Protein AF-A0A3S1QZQ2-F1 (afdb_monomer_lite)

Structure (mmCIF, N/CA/C/O backbone):
data_AF-A0A3S1QZQ2-F1
#
_entry.id   AF-A0A3S1QZQ2-F1
#
loop_
_atom_site.group_PDB
_atom_site.id
_atom_site.type_symbol
_atom_site.label_atom_id
_atom_site.label_alt_id
_atom_site.label_comp_id
_atom_site.label_asym_id
_atom_site.label_entity_id
_atom_site.label_seq_id
_atom_site.pdbx_PDB_ins_code
_atom_site.Cartn_x
_atom_site.Cartn_y
_atom_site.Cartn_z
_atom_site.occupancy
_atom_site.B_iso_or_equiv
_atom_site.auth_seq_id
_atom_site.auth_comp_id
_atom_site.auth_asym_id
_atom_site.auth_atom_id
_atom_site.pdbx_PDB_model_num
ATOM 1 N N . PRO A 1 1 ? -14.907 23.498 30.856 1.00 38.44 1 PRO A N 1
ATOM 2 C CA . PRO A 1 1 ? -13.632 22.744 30.804 1.00 38.44 1 PRO A CA 1
ATOM 3 C C . PRO A 1 1 ? -13.865 21.296 30.346 1.00 38.44 1 PRO A C 1
ATOM 5 O O . PRO A 1 1 ? -14.375 20.480 31.105 1.00 38.44 1 PRO A O 1
ATOM 8 N N . THR A 1 2 ? -13.526 20.976 29.097 1.00 39.84 2 THR A N 1
ATOM 9 C CA . THR A 1 2 ? -13.331 19.580 28.676 1.00 39.84 2 THR A CA 1
ATOM 10 C C . THR A 1 2 ? -12.176 18.990 29.494 1.00 39.84 2 THR A C 1
ATOM 12 O O . THR A 1 2 ? -11.112 19.612 29.529 1.00 39.84 2 THR A O 1
ATOM 15 N N . PRO A 1 3 ? -12.350 17.850 30.186 1.00 41.06 3 PRO A N 1
ATOM 16 C CA . PRO A 1 3 ? -11.305 17.307 31.043 1.00 41.06 3 PRO A CA 1
ATOM 17 C C . PRO A 1 3 ? -10.057 16.955 30.221 1.00 41.06 3 PRO A C 1
ATOM 19 O O . PRO A 1 3 ? -10.156 16.527 29.069 1.00 41.06 3 PRO A O 1
ATOM 22 N N . LEU A 1 4 ? -8.881 17.099 30.844 1.00 47.28 4 LEU A N 1
ATOM 23 C CA . LEU A 1 4 ? -7.537 16.880 30.275 1.00 47.28 4 LEU A CA 1
ATOM 24 C C . LEU A 1 4 ? -7.315 15.467 29.669 1.00 47.28 4 LEU A C 1
ATOM 26 O O . LEU A 1 4 ? -6.276 15.202 29.070 1.00 47.28 4 LEU A O 1
ATOM 30 N N . LEU A 1 5 ? -8.286 14.559 29.821 1.00 47.09 5 LEU A N 1
ATOM 31 C CA . LEU A 1 5 ? -8.280 13.161 29.378 1.00 47.09 5 LEU A CA 1
ATOM 32 C C . LEU A 1 5 ? -8.985 12.910 28.024 1.00 47.09 5 LEU A C 1
ATOM 34 O O . LEU A 1 5 ? -8.883 11.805 27.491 1.00 47.09 5 LEU A O 1
ATOM 38 N N . GLY A 1 6 ? -9.628 13.919 27.423 1.00 55.38 6 GLY A N 1
ATOM 39 C CA . GLY A 1 6 ? -10.461 13.750 26.221 1.00 55.38 6 GLY A CA 1
ATOM 40 C C . GLY A 1 6 ? -11.855 13.169 26.531 1.00 55.38 6 GLY A C 1
ATOM 41 O O . GLY A 1 6 ? -12.160 12.922 27.699 1.00 55.38 6 GLY A O 1
ATOM 42 N N . PRO A 1 7 ? -12.728 12.976 25.516 1.00 70.38 7 PRO A N 1
ATOM 43 C CA . PRO A 1 7 ? -14.043 12.339 25.685 1.00 70.38 7 PRO A CA 1
ATOM 44 C C . PRO A 1 7 ? -13.909 10.980 26.391 1.00 70.38 7 PRO A C 1
ATOM 46 O O . PRO A 1 7 ? -12.931 10.280 26.139 1.00 70.38 7 PRO A O 1
ATOM 49 N N . ALA A 1 8 ? -14.867 10.584 27.244 1.00 85.19 8 ALA A N 1
ATOM 50 C CA . ALA A 1 8 ? -14.799 9.373 28.090 1.00 85.19 8 ALA A CA 1
ATOM 51 C C . ALA A 1 8 ? -14.465 8.068 27.329 1.00 85.19 8 ALA A C 1
ATOM 53 O O . ALA A 1 8 ? -13.882 7.140 27.894 1.00 85.19 8 ALA A O 1
ATOM 54 N N . LEU A 1 9 ? -14.761 8.039 26.027 1.00 90.75 9 LEU A N 1
ATOM 55 C CA . LEU A 1 9 ? -14.378 6.983 25.093 1.00 90.75 9 LEU A CA 1
ATOM 56 C C . LEU A 1 9 ? -12.853 6.765 25.018 1.00 90.75 9 LEU A C 1
ATOM 58 O O . LEU A 1 9 ? -12.394 5.628 24.947 1.00 90.75 9 LEU A O 1
ATOM 62 N N . MET A 1 10 ? -12.044 7.829 25.082 1.00 91.00 10 MET A N 1
ATOM 63 C CA . MET A 1 10 ? -10.587 7.750 24.907 1.00 91.00 10 MET A CA 1
ATOM 64 C C . MET A 1 10 ? -9.883 7.044 26.080 1.00 91.00 10 MET A C 1
ATOM 66 O O . MET A 1 10 ? -9.066 6.155 25.825 1.00 91.00 10 MET A O 1
ATOM 70 N N . PRO A 1 11 ? -10.192 7.346 27.360 1.00 89.62 11 PRO A N 1
ATOM 71 C CA . PRO A 1 11 ? -9.723 6.533 28.482 1.00 89.62 11 PRO A CA 1
ATOM 72 C C . PRO A 1 11 ? -10.187 5.071 28.424 1.00 89.62 11 PRO A C 1
ATOM 74 O O . PRO A 1 11 ? -9.396 4.179 28.732 1.00 89.62 11 PRO A O 1
ATOM 77 N N . ALA A 1 12 ? -11.433 4.807 28.006 1.00 92.88 12 ALA A N 1
ATOM 78 C CA . ALA A 1 12 ? -11.952 3.443 27.873 1.00 92.88 12 ALA A CA 1
ATOM 79 C C . ALA A 1 12 ? -11.164 2.632 26.824 1.00 92.88 12 ALA A C 1
ATOM 81 O O . ALA A 1 12 ? -10.760 1.497 27.098 1.00 92.88 12 ALA A O 1
ATOM 82 N N . LEU A 1 13 ? -10.852 3.252 25.678 1.00 92.88 13 LEU A N 1
ATOM 83 C CA . LEU A 1 13 ? -9.974 2.704 24.638 1.00 92.88 13 LEU A CA 1
ATOM 84 C C . LEU A 1 13 ? -8.565 2.431 25.155 1.00 92.88 13 LEU A C 1
ATOM 86 O O . LEU A 1 13 ? -8.068 1.319 25.001 1.00 92.88 13 LEU A O 1
ATOM 90 N N . ALA A 1 14 ? -7.945 3.398 25.838 1.00 89.56 14 ALA A N 1
ATOM 91 C CA . ALA A 1 14 ? -6.601 3.246 26.400 1.00 89.56 14 ALA A CA 1
ATOM 92 C C . ALA A 1 14 ? -6.491 2.088 27.412 1.00 89.56 14 ALA A C 1
ATOM 94 O O . ALA A 1 14 ? -5.399 1.572 27.648 1.00 89.56 14 ALA A O 1
ATOM 95 N N . LYS A 1 15 ? -7.613 1.675 28.013 1.00 91.19 15 LYS A N 1
ATOM 96 C CA . LYS A 1 15 ? -7.707 0.537 28.938 1.00 91.19 15 LYS A CA 1
ATOM 97 C C . LYS A 1 15 ? -8.296 -0.731 28.306 1.00 91.19 15 LYS A C 1
ATOM 99 O O . LYS A 1 15 ? -8.455 -1.714 29.022 1.00 91.19 15 LYS A O 1
ATOM 104 N N . ARG A 1 16 ? -8.618 -0.724 27.002 1.00 93.88 16 ARG A N 1
ATOM 105 C CA . ARG A 1 16 ? -9.238 -1.840 26.252 1.00 93.88 16 ARG A CA 1
ATOM 106 C C . ARG A 1 16 ? -10.504 -2.393 26.931 1.00 93.88 16 ARG A C 1
ATOM 108 O O . ARG A 1 16 ? -10.767 -3.590 26.899 1.00 93.88 16 ARG A O 1
ATOM 115 N N . ARG A 1 17 ? -11.289 -1.525 27.580 1.00 95.06 17 ARG A N 1
ATOM 116 C CA . ARG A 1 17 ? -12.523 -1.908 28.289 1.00 95.06 17 ARG A CA 1
ATOM 117 C C . ARG A 1 17 ? -13.680 -1.998 27.294 1.00 95.06 17 ARG A C 1
ATOM 119 O O . ARG A 1 17 ? -14.444 -1.046 27.174 1.00 95.06 17 ARG A O 1
ATOM 126 N N . ILE A 1 18 ? -13.780 -3.116 26.573 1.00 95.38 18 ILE A N 1
ATOM 127 C CA . ILE A 1 18 ? -14.719 -3.279 25.450 1.00 95.38 18 ILE A CA 1
ATOM 128 C C . ILE A 1 18 ? -16.181 -3.012 25.826 1.00 95.38 18 ILE A C 1
ATOM 130 O O . ILE A 1 18 ? -16.853 -2.278 25.109 1.00 95.38 18 ILE A O 1
ATOM 134 N N . ASP A 1 19 ? -16.643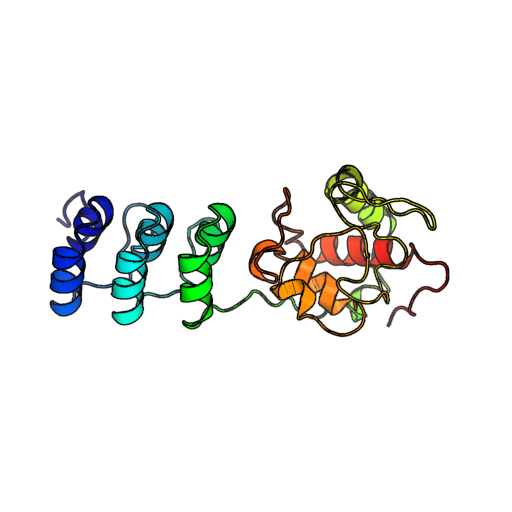 -3.494 26.981 1.00 95.88 19 ASP A N 1
ATOM 135 C CA . ASP A 1 19 ? -18.030 -3.281 27.420 1.00 95.88 19 ASP A CA 1
ATOM 136 C C . ASP A 1 19 ? -18.325 -1.798 27.656 1.00 95.88 19 ASP A C 1
ATOM 138 O O . ASP A 1 19 ? -19.377 -1.293 27.279 1.00 95.88 19 ASP A O 1
ATOM 142 N N . LEU A 1 20 ? -17.357 -1.074 28.227 1.00 95.56 20 LEU A N 1
ATOM 143 C CA . LEU A 1 20 ? -17.476 0.364 28.448 1.00 95.56 20 LEU A CA 1
ATOM 144 C C . LEU A 1 20 ? -17.403 1.138 27.129 1.00 95.56 20 LEU A C 1
ATOM 146 O O . LEU A 1 20 ? -18.106 2.126 26.971 1.00 95.56 20 LEU A O 1
ATOM 150 N N . ILE A 1 21 ? -16.567 0.702 26.184 1.00 96.38 21 ILE A N 1
ATOM 151 C CA . ILE A 1 21 ? -16.494 1.298 24.843 1.00 96.38 21 ILE A CA 1
ATOM 152 C C . ILE A 1 21 ? -17.852 1.169 24.149 1.00 96.38 21 ILE A C 1
ATOM 154 O O . ILE A 1 21 ? -18.383 2.182 23.709 1.00 96.38 21 ILE A O 1
ATOM 158 N N . LYS A 1 22 ? -18.428 -0.040 24.109 1.00 96.50 22 LYS A N 1
ATOM 159 C CA . LYS A 1 22 ? -19.751 -0.292 23.519 1.00 96.50 22 LYS A CA 1
ATOM 160 C C . LYS A 1 22 ? -20.834 0.540 24.200 1.00 96.50 22 LYS A C 1
ATOM 162 O O . LYS A 1 22 ? -21.488 1.320 23.527 1.00 96.50 22 LYS A O 1
ATOM 167 N N . LEU A 1 23 ? -20.909 0.501 25.534 1.00 96.12 23 LEU A N 1
ATOM 168 C CA . LEU A 1 23 ? -21.867 1.298 26.307 1.00 96.12 23 LEU A CA 1
ATOM 169 C C . LEU A 1 23 ? -21.779 2.800 25.993 1.00 96.12 23 LEU A C 1
ATOM 171 O O . LEU A 1 23 ? -22.797 3.475 25.876 1.00 96.12 23 LEU A O 1
ATOM 175 N N . LEU A 1 24 ? -20.562 3.342 25.879 1.00 95.44 24 LEU A N 1
ATOM 176 C CA . LEU A 1 24 ? -20.363 4.754 25.560 1.00 95.44 24 LEU A CA 1
ATOM 177 C C . LEU A 1 24 ? -20.801 5.078 24.127 1.00 95.44 24 LEU A C 1
ATOM 179 O O . LEU A 1 24 ? -21.422 6.117 23.922 1.00 95.44 24 LEU A O 1
ATOM 183 N N . LEU A 1 25 ? -20.485 4.219 23.154 1.00 95.62 25 LEU A N 1
ATOM 184 C CA . LEU A 1 25 ? -20.886 4.393 21.754 1.00 95.62 25 LEU A CA 1
ATOM 185 C C . LEU A 1 25 ? -22.410 4.289 21.591 1.00 95.62 25 LEU A C 1
ATOM 187 O O . LEU A 1 25 ? -23.004 5.178 20.984 1.00 95.62 25 LEU A O 1
ATOM 191 N N . ASP A 1 26 ? -23.043 3.298 22.224 1.00 94.69 26 ASP A N 1
ATOM 192 C CA . ASP A 1 26 ? -24.504 3.141 22.277 1.00 94.69 26 ASP A CA 1
ATOM 193 C C . ASP A 1 26 ? -25.175 4.353 22.949 1.00 94.69 26 ASP A C 1
ATOM 195 O O . ASP A 1 26 ? -26.261 4.779 22.562 1.00 94.69 26 ASP A O 1
ATOM 199 N N . GLY A 1 27 ? -24.493 4.961 23.926 1.00 93.38 27 GLY A N 1
ATOM 200 C CA . GLY A 1 27 ? -24.885 6.211 24.579 1.00 93.38 27 GLY A CA 1
ATOM 201 C C . GLY A 1 27 ? -24.606 7.486 23.768 1.00 93.38 27 GLY A C 1
ATOM 202 O O . GLY A 1 27 ? -24.728 8.584 24.312 1.00 93.38 27 GLY A O 1
ATOM 203 N N . GLY A 1 28 ? -24.203 7.374 22.499 1.00 90.75 28 GLY A N 1
ATOM 204 C CA . GLY A 1 28 ? -23.976 8.508 21.599 1.00 90.75 28 GLY A CA 1
ATOM 205 C C . GLY A 1 28 ? -22.587 9.146 21.696 1.00 90.75 28 GLY A C 1
ATOM 206 O O . GLY A 1 28 ? -22.389 10.269 21.222 1.00 90.75 28 GLY A O 1
ATOM 207 N N . ALA A 1 29 ? -21.601 8.477 22.305 1.00 92.88 29 ALA A N 1
ATOM 208 C CA . ALA A 1 29 ? -20.223 8.952 22.248 1.00 92.88 29 ALA A CA 1
ATOM 209 C C . ALA A 1 29 ? -19.741 9.004 20.794 1.00 92.88 29 ALA A C 1
ATOM 211 O O . ALA A 1 29 ? -19.896 8.054 20.035 1.00 92.88 29 ALA A O 1
ATOM 212 N N . ASN A 1 30 ? -19.096 10.108 20.415 1.00 94.69 30 ASN A N 1
ATOM 213 C CA . ASN A 1 30 ? -18.590 10.270 19.058 1.00 94.69 30 ASN A CA 1
ATOM 214 C C . ASN A 1 30 ? -17.472 9.237 18.765 1.00 94.69 30 ASN A C 1
ATOM 216 O O . ASN A 1 30 ? -16.393 9.360 19.363 1.00 94.69 30 ASN A O 1
ATOM 220 N N . PRO A 1 31 ? -17.657 8.287 17.826 1.00 95.38 31 PRO A N 1
ATOM 221 C CA . PRO A 1 31 ? -16.645 7.287 17.460 1.00 95.38 31 PRO A CA 1
ATOM 222 C C . PRO A 1 31 ? -15.401 7.908 16.804 1.00 95.38 31 PRO A C 1
ATOM 224 O O . PRO A 1 31 ? -14.334 7.303 16.798 1.00 95.38 31 PRO A O 1
ATOM 227 N N . ASN A 1 32 ? -15.503 9.146 16.312 1.00 94.69 32 ASN A N 1
ATOM 228 C CA . ASN A 1 32 ? -14.416 9.934 15.726 1.00 94.69 32 ASN A CA 1
ATOM 229 C C . ASN A 1 32 ? -13.756 10.875 16.751 1.00 94.69 32 ASN A C 1
ATOM 231 O O . ASN A 1 32 ? -13.109 11.865 16.400 1.00 94.69 32 ASN A O 1
ATOM 235 N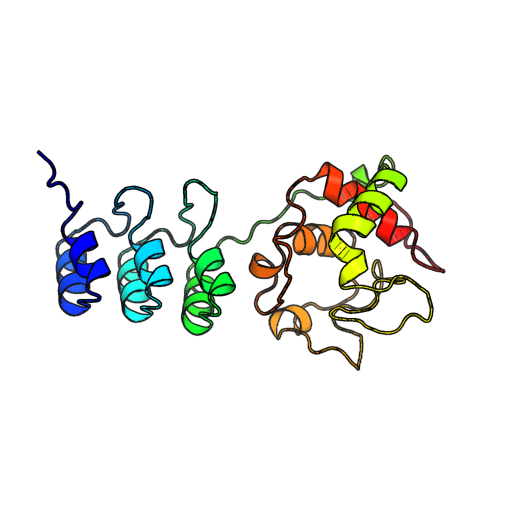 N . SER A 1 33 ? -13.927 10.588 18.045 1.00 91.94 33 SER A N 1
ATOM 236 C CA . SER A 1 33 ? -13.253 11.313 19.123 1.00 91.94 33 SER A CA 1
ATOM 237 C C . SER A 1 33 ? -11.732 11.267 18.964 1.00 91.94 33 SER A C 1
ATOM 239 O O . SER A 1 33 ? -11.158 10.256 18.559 1.00 91.94 33 SER A O 1
ATOM 241 N N . LYS A 1 34 ? -11.064 12.361 19.339 1.00 87.62 34 LYS A N 1
ATOM 242 C CA . LYS A 1 34 ? -9.606 12.508 19.242 1.00 87.62 34 LYS A CA 1
ATOM 243 C C . LYS A 1 34 ? -8.977 12.880 20.579 1.00 87.62 34 LYS A C 1
ATOM 245 O O . LYS A 1 34 ? -9.548 13.655 21.346 1.00 87.62 34 LYS A O 1
ATOM 250 N N . ARG A 1 35 ? -7.767 12.376 20.840 1.00 82.56 35 ARG A N 1
ATOM 251 C CA . ARG A 1 35 ? -6.950 12.747 22.005 1.00 82.56 35 ARG A CA 1
ATOM 252 C C . ARG A 1 35 ? -5.553 13.102 21.541 1.00 82.56 35 ARG A C 1
ATOM 254 O O . ARG A 1 35 ? -4.863 12.267 20.962 1.00 82.56 35 ARG A O 1
ATOM 261 N N . SER A 1 36 ? -5.149 14.337 21.828 1.00 75.12 36 SER A N 1
ATOM 262 C CA . SER A 1 36 ? -3.864 14.958 21.486 1.00 75.12 36 SER A CA 1
ATOM 263 C C . SER A 1 36 ? -3.539 14.993 19.987 1.00 75.12 36 SER A C 1
ATOM 265 O O . SER A 1 36 ? -3.302 16.083 19.474 1.00 75.12 36 SER A O 1
ATOM 267 N N . ARG A 1 37 ? -3.504 13.850 19.282 1.00 71.94 37 ARG A N 1
ATOM 268 C CA . ARG A 1 37 ? -3.217 13.710 17.836 1.00 71.94 37 ARG A CA 1
ATOM 269 C C . ARG A 1 37 ? -3.781 12.434 17.187 1.00 71.94 37 ARG A C 1
ATOM 271 O O . ARG A 1 37 ? -3.624 12.278 15.982 1.00 71.94 37 ARG A O 1
ATOM 278 N N . GLU A 1 38 ? -4.415 11.542 17.947 1.00 80.56 38 GLU A N 1
ATOM 279 C CA . GLU A 1 38 ? -4.907 10.254 17.443 1.00 80.56 38 GLU A CA 1
ATOM 280 C C . GLU A 1 38 ? -6.430 10.190 17.532 1.00 80.56 38 GLU A C 1
ATOM 282 O O . GLU A 1 38 ? -7.010 10.560 18.562 1.00 80.56 38 GLU A O 1
ATOM 287 N N . ASN A 1 39 ? -7.071 9.718 16.460 1.00 90.06 39 ASN A N 1
ATOM 288 C CA . ASN A 1 39 ? -8.487 9.366 16.492 1.00 90.06 39 ASN A CA 1
ATOM 289 C C . ASN A 1 39 ? -8.656 8.062 17.277 1.00 90.06 39 ASN A C 1
ATOM 291 O O . ASN A 1 39 ? -7.736 7.242 17.352 1.00 90.06 39 ASN A O 1
ATOM 295 N N . ALA A 1 40 ? -9.841 7.855 17.839 1.00 95.00 40 ALA A N 1
ATOM 296 C CA . ALA A 1 40 ? -10.208 6.648 18.571 1.00 95.00 40 ALA A CA 1
ATOM 297 C C . ALA A 1 40 ? -9.811 5.359 17.828 1.00 95.00 40 ALA A C 1
ATOM 299 O O . ALA A 1 40 ? -9.219 4.457 18.424 1.00 95.00 40 ALA A O 1
ATOM 300 N N . ILE A 1 41 ? -10.051 5.310 16.513 1.00 96.94 41 ILE A N 1
ATOM 301 C CA . ILE A 1 41 ? -9.715 4.153 15.678 1.00 96.94 41 ILE A CA 1
ATOM 302 C C . ILE A 1 41 ? -8.200 3.928 15.551 1.00 96.94 41 ILE A C 1
ATOM 304 O O . ILE A 1 41 ? -7.754 2.787 15.638 1.00 96.94 41 ILE A O 1
ATOM 308 N N . HIS A 1 42 ? -7.377 4.983 15.455 1.00 95.44 42 HIS A N 1
ATOM 309 C CA . HIS A 1 42 ? -5.912 4.839 15.469 1.00 95.44 42 HIS A CA 1
ATOM 310 C C . HIS A 1 42 ? -5.422 4.274 16.802 1.00 95.44 42 HIS A C 1
ATOM 312 O O . HIS A 1 42 ? -4.547 3.413 16.801 1.00 95.44 42 HIS A O 1
ATOM 318 N N . ILE A 1 43 ? -6.014 4.694 17.928 1.00 94.31 43 ILE A N 1
ATOM 319 C CA . ILE A 1 43 ? -5.687 4.133 19.248 1.00 94.31 43 ILE A CA 1
ATOM 320 C C . ILE A 1 43 ? -6.041 2.645 19.304 1.00 94.31 43 ILE A C 1
ATOM 322 O O . ILE A 1 43 ? -5.211 1.838 19.722 1.00 94.31 43 ILE A O 1
ATOM 326 N N . ALA A 1 44 ? -7.240 2.264 18.856 1.00 96.50 44 ALA A N 1
ATOM 327 C CA . ALA A 1 44 ? -7.668 0.866 18.828 1.00 96.50 44 ALA A CA 1
ATOM 328 C C . ALA A 1 44 ? -6.715 -0.017 17.999 1.00 96.50 44 ALA A C 1
ATOM 330 O O . ALA A 1 44 ? -6.313 -1.090 18.462 1.00 96.50 44 ALA A O 1
ATOM 331 N N . VAL A 1 45 ? -6.291 0.466 16.823 1.00 96.75 45 VAL A N 1
ATOM 332 C CA . VAL A 1 45 ? -5.300 -0.213 15.974 1.00 96.75 45 VAL A CA 1
ATOM 333 C C . VAL A 1 45 ? -3.926 -0.262 16.644 1.00 96.75 45 VAL A C 1
ATOM 335 O O . VAL A 1 45 ? -3.302 -1.320 16.673 1.00 96.75 45 VAL A O 1
ATOM 338 N N . ASN A 1 46 ? -3.450 0.834 17.243 1.00 93.75 46 ASN A N 1
ATOM 339 C CA . ASN A 1 46 ? -2.147 0.874 17.915 1.00 93.75 46 ASN A CA 1
ATOM 340 C C . ASN A 1 46 ? -2.043 -0.119 19.079 1.00 93.75 46 ASN A C 1
ATOM 342 O O . ASN A 1 46 ? -0.967 -0.687 19.300 1.00 93.75 46 ASN A O 1
ATOM 346 N N . LEU A 1 47 ? -3.164 -0.349 19.769 1.00 94.44 47 LEU A N 1
ATOM 347 C CA . LEU A 1 47 ? -3.328 -1.339 20.834 1.00 94.44 47 LEU A CA 1
ATOM 348 C C . LEU A 1 47 ? -3.537 -2.775 20.322 1.00 94.44 47 LEU A C 1
ATOM 350 O O . LEU A 1 47 ? -3.651 -3.687 21.142 1.00 94.44 47 LEU A O 1
ATOM 354 N N . GLY A 1 48 ? -3.660 -2.989 19.008 1.00 96.75 48 GLY A N 1
ATOM 355 C CA . GLY A 1 48 ? -3.985 -4.295 18.431 1.00 96.75 48 GLY A CA 1
ATOM 356 C C . GLY A 1 48 ? -5.324 -4.854 18.928 1.00 96.75 48 GLY A C 1
ATOM 357 O O . GLY A 1 48 ? -5.471 -6.061 19.087 1.00 96.75 48 GLY A O 1
ATOM 358 N N . CYS A 1 49 ? -6.288 -3.994 19.273 1.00 97.56 49 CYS A N 1
ATOM 359 C CA . CYS A 1 49 ? -7.584 -4.412 19.806 1.00 97.56 49 CYS A CA 1
ATOM 360 C C . CYS A 1 49 ? -8.614 -4.545 18.677 1.00 97.56 49 CYS A C 1
ATOM 362 O O . CYS A 1 49 ? -9.304 -3.574 18.371 1.00 97.56 49 CYS A O 1
ATOM 364 N N . LEU A 1 50 ? -8.735 -5.735 18.076 1.00 98.00 50 LEU A N 1
ATOM 365 C CA . LEU A 1 50 ? -9.700 -5.978 16.996 1.00 98.00 50 LEU A CA 1
ATOM 366 C C . LEU A 1 50 ? -11.139 -5.668 17.426 1.00 98.00 50 LEU A C 1
ATOM 368 O O . LEU A 1 50 ? -11.838 -4.963 16.709 1.00 98.00 50 LEU A O 1
ATOM 372 N N . ASP A 1 51 ? -11.557 -6.097 18.618 1.00 98.31 51 ASP A N 1
ATOM 373 C CA . ASP A 1 51 ? -12.914 -5.824 19.112 1.00 98.31 51 ASP A CA 1
ATOM 374 C C . ASP A 1 51 ? -13.181 -4.327 19.305 1.00 98.31 51 ASP A C 1
ATOM 376 O O . ASP A 1 51 ? -14.278 -3.848 19.030 1.00 98.31 51 ASP A O 1
ATOM 380 N N . CYS A 1 52 ? -12.167 -3.563 19.721 1.00 98.06 52 CYS A N 1
ATOM 381 C CA . CYS A 1 52 ? -12.275 -2.112 19.820 1.00 98.06 52 CYS A CA 1
ATOM 382 C C . CYS A 1 52 ? -12.409 -1.471 18.430 1.00 98.06 52 CYS A C 1
ATOM 384 O O . CYS A 1 52 ? -13.179 -0.529 18.270 1.00 98.06 52 CYS A O 1
ATOM 386 N N . VAL A 1 53 ? -11.661 -1.966 17.433 1.00 98.38 53 VAL A N 1
ATOM 387 C CA . VAL A 1 53 ? -11.780 -1.506 16.039 1.00 98.38 53 VAL A CA 1
ATOM 388 C C . VAL A 1 53 ? -13.181 -1.805 15.512 1.00 98.38 53 VAL A C 1
ATOM 390 O O . VAL A 1 53 ? -13.810 -0.895 14.985 1.00 98.38 53 VAL A O 1
ATOM 393 N N . ARG A 1 54 ? -13.694 -3.025 15.718 1.00 98.50 54 ARG A N 1
ATOM 394 C CA . ARG A 1 54 ? -15.054 -3.420 15.320 1.00 98.50 54 ARG A CA 1
ATOM 395 C C . ARG A 1 54 ? -16.109 -2.500 15.915 1.00 98.50 54 ARG A C 1
ATOM 397 O O . ARG A 1 54 ? -16.843 -1.875 15.164 1.00 98.50 54 ARG A O 1
ATOM 404 N N . ALA A 1 55 ? -16.100 -2.326 17.237 1.00 98.12 55 ALA A N 1
ATOM 405 C CA . ALA A 1 55 ? -17.069 -1.471 17.919 1.00 98.12 55 ALA A CA 1
ATOM 406 C C . ALA A 1 55 ? -17.048 -0.026 17.388 1.00 98.12 55 ALA A C 1
ATOM 408 O O . ALA A 1 55 ? -18.093 0.583 17.192 1.00 98.12 55 ALA A O 1
ATOM 409 N N . LEU A 1 56 ? -15.859 0.526 17.123 1.00 98.19 56 LEU A N 1
ATOM 410 C CA . LEU A 1 56 ? -15.730 1.871 16.564 1.00 98.19 56 LEU A CA 1
ATOM 411 C C . LEU A 1 56 ? -16.249 1.959 15.124 1.00 98.19 56 LEU A C 1
ATOM 413 O O . LEU A 1 56 ? -16.951 2.913 14.802 1.00 98.19 56 LEU A O 1
ATOM 417 N N . VAL A 1 57 ? -15.909 0.994 14.267 1.00 98.31 57 VAL A N 1
ATOM 418 C CA . VAL A 1 57 ? -16.351 0.959 12.863 1.00 98.31 57 VAL A CA 1
ATOM 419 C C . VAL A 1 57 ? -17.865 0.768 12.771 1.00 98.31 57 VAL A C 1
ATOM 421 O O . VAL A 1 57 ? -18.517 1.513 12.046 1.00 98.31 57 VAL A O 1
ATOM 424 N N . GLU A 1 58 ? -18.433 -0.144 13.561 1.00 97.44 58 GLU A N 1
ATOM 425 C CA . GLU A 1 58 ? -19.883 -0.367 13.670 1.00 97.44 58 GLU A CA 1
ATOM 426 C C . GLU A 1 58 ? -20.623 0.891 14.149 1.00 97.44 58 GLU A C 1
ATOM 428 O O . GLU A 1 58 ? -21.721 1.180 13.680 1.00 97.44 58 GLU A O 1
ATOM 433 N N . ALA A 1 59 ? -19.998 1.687 15.022 1.00 97.00 59 ALA A N 1
ATOM 434 C CA . ALA A 1 59 ? -20.538 2.965 15.475 1.00 97.00 59 ALA A CA 1
ATOM 435 C C . ALA A 1 59 ? -20.340 4.127 14.478 1.00 97.00 59 ALA A C 1
ATOM 437 O O . ALA A 1 59 ? -20.790 5.237 14.755 1.00 97.00 59 ALA A O 1
ATOM 438 N N . GLY A 1 60 ? -19.681 3.914 13.331 1.00 96.75 60 GLY A N 1
ATOM 439 C CA . GLY A 1 60 ? -19.466 4.941 12.302 1.00 96.75 60 GLY A CA 1
ATOM 440 C C . GLY A 1 60 ? -18.139 5.703 12.407 1.00 96.75 60 GLY A C 1
ATOM 441 O O . GLY A 1 60 ? -18.053 6.871 12.014 1.00 96.75 60 GLY A O 1
ATOM 442 N N . ALA A 1 61 ? -17.093 5.085 12.960 1.00 97.25 61 ALA A N 1
ATOM 443 C CA . ALA A 1 61 ? -15.742 5.632 12.866 1.00 97.25 61 ALA A CA 1
ATOM 444 C C . ALA A 1 61 ? -15.273 5.711 11.404 1.00 97.25 61 ALA A C 1
ATOM 446 O O . ALA A 1 61 ? -15.450 4.778 10.623 1.00 97.25 61 ALA A O 1
ATOM 447 N N . ASP A 1 62 ? -14.600 6.805 11.056 1.00 96.69 62 ASP A N 1
ATOM 448 C CA . ASP A 1 62 ? -13.966 6.985 9.756 1.00 96.69 62 ASP A CA 1
ATOM 449 C C . ASP A 1 62 ? -12.735 6.071 9.639 1.00 96.69 62 ASP A C 1
ATOM 451 O O . ASP A 1 62 ? -11.658 6.348 10.181 1.00 96.69 62 ASP A O 1
ATOM 455 N N . VAL A 1 63 ? -12.886 4.972 8.897 1.00 96.38 63 VAL A N 1
ATOM 456 C CA . VAL A 1 63 ? -11.804 4.016 8.607 1.00 96.38 63 VAL A CA 1
ATOM 457 C C . VAL A 1 63 ? -10.666 4.617 7.780 1.00 96.38 63 VAL A C 1
ATOM 459 O O . VAL A 1 63 ? -9.583 4.035 7.722 1.00 96.38 63 VAL A O 1
ATOM 462 N N . ASN A 1 64 ? -10.887 5.778 7.157 1.00 93.81 64 ASN A N 1
ATOM 463 C CA . ASN A 1 64 ? -9.918 6.507 6.345 1.00 93.81 64 ASN A CA 1
ATOM 464 C C . ASN A 1 64 ? -9.334 7.722 7.074 1.00 93.81 64 ASN A C 1
ATOM 466 O O . ASN A 1 64 ? -8.539 8.460 6.480 1.00 93.81 64 ASN A O 1
ATOM 470 N N . ALA A 1 65 ? -9.668 7.912 8.356 1.00 93.38 65 ALA A N 1
ATOM 471 C CA . ALA A 1 65 ? -9.194 9.036 9.147 1.00 93.38 65 ALA A CA 1
ATOM 472 C C . ALA A 1 65 ? -7.665 9.133 9.085 1.00 93.38 65 ALA A C 1
ATOM 474 O O . ALA A 1 65 ? -6.949 8.153 9.290 1.00 93.38 65 ALA A O 1
ATOM 475 N N . LYS A 1 66 ? -7.130 10.329 8.846 1.00 89.25 66 LYS A N 1
ATOM 476 C CA . LYS A 1 66 ? -5.679 10.541 8.760 1.00 89.25 66 LYS A CA 1
ATOM 477 C C . LYS A 1 66 ? -5.128 11.119 10.059 1.00 89.25 66 LYS A C 1
ATOM 479 O O . LYS A 1 66 ? -5.730 12.007 10.665 1.00 89.25 66 LYS A O 1
ATOM 484 N N . THR A 1 67 ? -3.968 10.628 10.492 1.00 87.25 67 THR A N 1
ATOM 485 C CA . THR A 1 67 ? -3.145 11.335 11.484 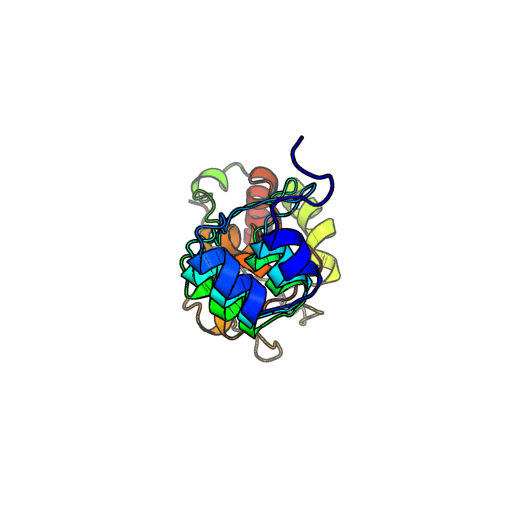1.00 87.25 67 THR A CA 1
ATOM 486 C C . THR A 1 67 ? -2.559 12.614 10.871 1.00 87.25 67 THR A C 1
ATOM 488 O O . THR A 1 67 ? -2.678 12.852 9.667 1.00 87.25 67 THR A O 1
ATOM 491 N N . LYS A 1 68 ? -1.874 13.438 11.677 1.00 82.19 68 LYS A N 1
ATOM 492 C CA . LYS A 1 68 ? -1.131 14.605 11.161 1.00 82.19 68 LYS A CA 1
ATOM 493 C C . LYS A 1 68 ? -0.074 14.231 10.116 1.00 82.19 68 LYS A C 1
ATOM 495 O O . LYS A 1 68 ? 0.174 15.019 9.215 1.00 82.19 68 LYS A O 1
ATOM 500 N N . ASP A 1 69 ? 0.478 13.024 10.213 1.00 81.81 69 ASP A N 1
ATOM 501 C CA . ASP A 1 69 ? 1.480 12.489 9.284 1.00 81.81 69 ASP A CA 1
ATOM 502 C C . ASP A 1 69 ? 0.835 11.759 8.089 1.00 81.81 69 ASP A C 1
ATOM 504 O O . ASP A 1 69 ? 1.484 10.977 7.396 1.00 81.81 69 ASP A O 1
ATOM 508 N N . GLY A 1 70 ? -0.474 11.945 7.882 1.00 82.69 70 GLY A N 1
ATOM 509 C CA . GLY A 1 70 ? -1.219 11.368 6.765 1.00 82.69 70 GLY A CA 1
ATOM 510 C C . GLY A 1 70 ? -1.546 9.877 6.896 1.00 82.69 70 GLY A C 1
ATOM 511 O O . GLY A 1 70 ? -2.106 9.307 5.964 1.00 82.69 70 GLY A O 1
ATOM 512 N N . LYS A 1 71 ? -1.239 9.229 8.028 1.00 85.69 71 LYS A N 1
ATOM 513 C CA . LYS A 1 71 ? -1.412 7.776 8.196 1.00 85.69 71 LYS A CA 1
ATOM 514 C C . LYS A 1 71 ? -2.864 7.409 8.504 1.00 85.69 71 LYS A C 1
ATOM 516 O O . LYS A 1 71 ? -3.467 7.946 9.433 1.00 85.69 71 LYS A O 1
ATOM 521 N N . THR A 1 72 ? -3.413 6.463 7.748 1.00 91.75 72 THR A N 1
ATOM 522 C CA . THR A 1 72 ? -4.744 5.876 7.994 1.00 91.75 72 THR A CA 1
ATOM 523 C C . THR A 1 72 ? -4.665 4.733 9.020 1.00 91.75 72 THR A C 1
ATOM 525 O O . THR A 1 72 ? -3.571 4.228 9.289 1.00 91.75 72 THR A O 1
ATOM 528 N N . PRO A 1 73 ? -5.788 4.268 9.597 1.00 94.69 73 PRO A N 1
ATOM 529 C CA . PRO A 1 73 ? -5.825 3.046 10.401 1.00 94.69 73 PRO A CA 1
ATOM 530 C C . PRO A 1 73 ? -5.169 1.850 9.699 1.00 94.69 73 PRO A C 1
ATOM 532 O O . PRO A 1 73 ? -4.393 1.124 10.324 1.00 94.69 73 PRO A O 1
ATOM 535 N N . LEU A 1 74 ? -5.396 1.690 8.388 1.00 92.62 74 LEU A N 1
ATOM 536 C CA . LEU A 1 74 ? -4.799 0.602 7.610 1.00 92.62 74 LEU A CA 1
ATOM 537 C C . LEU A 1 74 ? -3.265 0.694 7.560 1.00 92.62 74 LEU A C 1
ATOM 539 O O . LEU A 1 74 ? -2.601 -0.331 7.706 1.00 92.62 74 LEU A O 1
ATOM 543 N N . HIS A 1 75 ? -2.698 1.901 7.430 1.00 87.88 75 HIS A N 1
ATOM 544 C CA . HIS A 1 75 ? -1.243 2.094 7.486 1.00 87.88 75 HIS A CA 1
ATOM 545 C C . HIS A 1 75 ? -0.649 1.525 8.777 1.00 87.88 75 HIS A C 1
ATOM 547 O O . HIS A 1 75 ? 0.335 0.788 8.736 1.00 87.88 75 HIS A O 1
ATOM 553 N N . LEU A 1 76 ? -1.251 1.859 9.924 1.00 89.88 76 LEU A N 1
ATOM 554 C CA . LEU A 1 76 ? -0.773 1.401 11.230 1.00 89.88 76 LEU A CA 1
ATOM 555 C C . LEU A 1 76 ? -0.931 -0.113 11.381 1.00 89.88 76 LEU A C 1
ATOM 557 O O . LEU A 1 76 ? -0.017 -0.775 11.871 1.00 89.88 76 LEU A O 1
ATOM 561 N N . ALA A 1 77 ? -2.065 -0.661 10.935 1.00 91.94 77 ALA A N 1
ATOM 562 C CA . ALA A 1 77 ? -2.330 -2.091 10.999 1.00 91.94 77 ALA A CA 1
ATOM 563 C C . ALA A 1 77 ? -1.302 -2.891 10.185 1.00 91.94 77 ALA A C 1
ATOM 565 O O . ALA A 1 77 ? -0.730 -3.850 10.702 1.00 91.94 77 ALA A O 1
ATOM 566 N N . LYS A 1 78 ? -1.006 -2.470 8.947 1.00 85.81 78 LYS A N 1
ATOM 567 C CA . LYS A 1 78 ? -0.009 -3.132 8.092 1.00 85.81 78 LYS A CA 1
ATOM 568 C C . LYS A 1 78 ? 1.412 -2.965 8.630 1.00 85.81 78 LYS A C 1
ATOM 570 O O . LYS A 1 78 ? 2.117 -3.963 8.741 1.00 85.81 78 LYS A O 1
ATOM 575 N N . PHE A 1 79 ? 1.800 -1.761 9.059 1.00 83.44 79 PHE A N 1
ATOM 576 C CA . PHE A 1 79 ? 3.122 -1.511 9.650 1.00 83.44 79 PHE A CA 1
ATOM 577 C C . PHE A 1 79 ? 3.391 -2.383 10.888 1.00 83.44 79 PHE A C 1
ATOM 579 O O . PHE A 1 79 ? 4.498 -2.875 11.078 1.00 83.44 79 PHE A O 1
ATOM 586 N N . LYS A 1 80 ? 2.367 -2.616 11.717 1.00 87.25 80 LYS A N 1
ATOM 587 C CA . LYS A 1 80 ? 2.455 -3.458 12.921 1.00 87.25 80 LYS A CA 1
ATOM 588 C C . LYS A 1 80 ? 2.213 -4.952 12.664 1.00 87.25 80 LYS A C 1
ATOM 590 O O . LYS A 1 80 ? 2.194 -5.718 13.623 1.00 87.25 80 LYS A O 1
ATOM 595 N N . GLY A 1 81 ? 1.984 -5.375 11.418 1.00 85.75 81 GLY A N 1
ATOM 596 C CA . GLY A 1 81 ? 1.683 -6.774 11.086 1.00 85.75 81 GLY A CA 1
ATOM 597 C C . GLY A 1 81 ? 0.345 -7.289 11.640 1.00 85.75 81 GLY A C 1
ATOM 598 O O . GLY A 1 81 ? 0.159 -8.494 11.783 1.00 85.75 81 GLY A O 1
ATOM 599 N N . LEU A 1 82 ? -0.600 -6.399 11.957 1.00 91.44 82 LEU A N 1
ATOM 600 C CA . LEU A 1 82 ? -1.908 -6.730 12.533 1.00 91.44 82 LEU A CA 1
ATOM 601 C C . LEU A 1 82 ? -2.870 -7.219 11.441 1.00 91.44 82 LEU A C 1
ATOM 603 O O . LEU A 1 82 ? -3.791 -6.500 11.049 1.00 91.44 82 LEU A O 1
ATOM 607 N N . ARG A 1 83 ? -2.632 -8.435 10.930 1.00 87.94 83 ARG A N 1
ATOM 608 C CA . ARG A 1 83 ? -3.333 -8.997 9.763 1.00 87.94 83 ARG A CA 1
ATOM 609 C C . ARG A 1 83 ? -4.857 -8.928 9.890 1.00 87.94 83 ARG A C 1
ATOM 611 O O . ARG A 1 83 ? -5.490 -8.309 9.049 1.00 87.94 83 ARG A O 1
ATOM 618 N N . GLU A 1 84 ? -5.423 -9.451 10.976 1.00 94.19 84 GLU A N 1
ATOM 619 C CA . GLU A 1 84 ? -6.883 -9.499 11.170 1.00 94.19 84 GLU A CA 1
ATOM 620 C C . GLU A 1 84 ? -7.533 -8.110 11.215 1.00 94.19 84 GLU A C 1
ATOM 622 O O . GLU A 1 84 ? -8.611 -7.903 10.665 1.00 94.19 84 GLU A O 1
ATOM 627 N N . ILE A 1 85 ? -6.865 -7.133 11.836 1.00 96.12 85 ILE A N 1
ATOM 628 C CA . ILE A 1 85 ? -7.341 -5.745 11.870 1.00 96.12 85 ILE A CA 1
ATOM 629 C C . ILE A 1 85 ? -7.266 -5.129 10.478 1.00 96.12 85 ILE A C 1
ATOM 631 O O . ILE A 1 85 ? -8.188 -4.437 10.060 1.00 96.12 85 ILE A O 1
ATOM 635 N N . ALA A 1 86 ? -6.173 -5.364 9.758 1.00 91.38 86 ALA A N 1
ATOM 636 C CA . ALA A 1 86 ? -6.004 -4.829 8.422 1.00 91.38 86 ALA A CA 1
ATOM 637 C C . ALA A 1 86 ? -7.044 -5.398 7.444 1.00 91.38 86 ALA A C 1
ATOM 639 O O . ALA A 1 86 ? -7.603 -4.642 6.654 1.00 91.38 86 ALA A O 1
ATOM 640 N N . ASP A 1 87 ? -7.329 -6.696 7.534 1.00 90.31 87 ASP A N 1
ATOM 641 C CA . ASP A 1 87 ? -8.324 -7.370 6.700 1.00 90.31 87 ASP A CA 1
ATOM 642 C C . ASP A 1 87 ? -9.742 -6.891 7.046 1.00 90.31 87 ASP A C 1
ATOM 644 O O . ASP A 1 87 ? -10.538 -6.612 6.151 1.00 90.31 87 ASP A O 1
ATOM 648 N N . TYR A 1 88 ? -10.036 -6.694 8.337 1.00 95.88 88 TYR A N 1
ATOM 649 C CA . TYR A 1 88 ? -11.296 -6.091 8.773 1.00 95.88 88 TYR A CA 1
ATOM 650 C C . TYR A 1 88 ? -11.459 -4.654 8.256 1.00 95.88 88 TYR A C 1
ATOM 652 O O . TYR A 1 88 ? -12.501 -4.312 7.714 1.00 95.88 88 TYR A O 1
ATOM 660 N N . LEU A 1 89 ? -10.432 -3.807 8.356 1.00 95.12 89 LEU A N 1
ATOM 661 C CA . LEU A 1 89 ? -10.496 -2.443 7.818 1.00 95.12 89 LEU A CA 1
ATOM 662 C C . LEU A 1 89 ? -10.734 -2.450 6.301 1.00 95.12 89 LEU A C 1
ATOM 664 O O . LEU A 1 89 ? -11.567 -1.695 5.806 1.00 95.12 89 LEU A O 1
ATOM 668 N N . MET A 1 90 ? -10.045 -3.326 5.562 1.00 90.44 90 MET A N 1
ATOM 669 C CA . MET A 1 90 ? -10.218 -3.455 4.112 1.00 90.44 90 MET A CA 1
ATOM 670 C C . MET A 1 90 ? -11.643 -3.838 3.704 1.00 90.44 90 MET A C 1
ATOM 672 O O . MET A 1 90 ? -12.109 -3.376 2.666 1.00 90.44 90 MET A O 1
ATOM 676 N N . SER A 1 91 ? -12.352 -4.629 4.513 1.00 93.38 91 SER A N 1
ATOM 677 C CA . SER A 1 91 ? -13.751 -4.982 4.245 1.00 93.38 91 SER A CA 1
ATOM 678 C C . SER A 1 91 ? -14.762 -3.898 4.642 1.00 93.38 91 SER A C 1
ATOM 680 O O . SER A 1 91 ? -15.951 -4.077 4.399 1.00 93.38 91 SER A O 1
ATOM 682 N N . HIS A 1 92 ? -14.314 -2.765 5.201 1.00 95.06 92 HIS A N 1
ATOM 683 C CA . HIS A 1 92 ? -15.184 -1.723 5.764 1.00 95.06 92 HIS A CA 1
ATOM 684 C C . HIS A 1 92 ? -14.934 -0.326 5.175 1.00 95.06 92 HIS A C 1
ATOM 686 O O . HIS A 1 92 ? -14.931 0.665 5.897 1.00 95.06 92 HIS A O 1
ATOM 692 N N . GLY A 1 93 ? -14.760 -0.221 3.853 1.00 88.31 93 GLY A N 1
ATOM 693 C CA . GLY A 1 93 ? -14.769 1.077 3.157 1.00 88.31 93 GLY A CA 1
ATOM 694 C C . GLY A 1 93 ? -13.435 1.827 3.160 1.00 88.31 93 GLY A C 1
ATOM 695 O O . GLY A 1 93 ? -13.413 3.053 3.023 1.00 88.31 93 GLY A O 1
ATOM 696 N N . VAL A 1 94 ? -12.312 1.116 3.304 1.00 90.81 94 VAL A N 1
ATOM 697 C CA . VAL A 1 94 ? -10.990 1.709 3.069 1.00 90.81 94 VAL A CA 1
ATOM 698 C C . VAL A 1 94 ? -10.881 2.205 1.626 1.00 90.81 94 VAL A C 1
ATOM 700 O O . VAL A 1 94 ? -11.124 1.467 0.674 1.00 90.81 94 VAL A O 1
ATOM 703 N N . ILE A 1 95 ? -10.432 3.447 1.475 1.00 88.56 95 ILE A N 1
ATOM 704 C CA . ILE A 1 95 ? -10.072 4.045 0.195 1.00 88.56 95 ILE A CA 1
ATOM 705 C C . ILE A 1 95 ? -8.565 3.886 0.018 1.00 88.56 95 ILE A C 1
ATOM 707 O O . ILE A 1 95 ? -7.769 4.472 0.756 1.00 88.56 95 ILE A O 1
ATOM 711 N N . LEU A 1 96 ? -8.169 3.089 -0.973 1.00 85.31 96 LEU A N 1
ATOM 712 C CA . LEU A 1 96 ? -6.764 2.946 -1.333 1.00 85.31 96 LEU A CA 1
ATOM 713 C C . LEU A 1 96 ? -6.297 4.165 -2.139 1.00 85.31 96 LEU A C 1
ATOM 715 O O . LEU A 1 96 ? -7.027 4.643 -3.015 1.00 85.31 96 LEU A O 1
ATOM 719 N N . PRO A 1 97 ? -5.079 4.667 -1.880 1.00 83.81 97 PRO A N 1
ATOM 720 C CA . PRO A 1 97 ? -4.531 5.761 -2.656 1.00 83.81 97 PRO A CA 1
ATOM 721 C C . PRO A 1 97 ? -4.370 5.305 -4.109 1.00 83.81 97 PRO A C 1
ATOM 723 O O . PRO A 1 97 ? -3.795 4.255 -4.397 1.00 83.81 97 PRO A O 1
ATO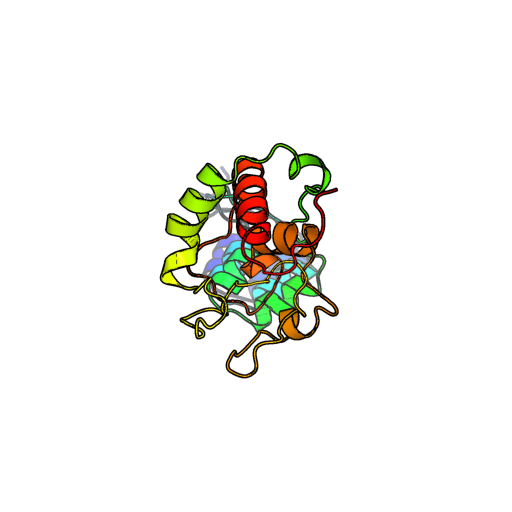M 726 N N . THR A 1 98 ? -4.921 6.095 -5.025 1.00 87.81 98 THR A N 1
ATOM 727 C CA . THR A 1 98 ? -4.850 5.845 -6.465 1.00 87.81 98 THR A CA 1
ATOM 728 C C . THR A 1 98 ? -4.199 7.069 -7.101 1.00 87.81 98 THR A C 1
ATOM 730 O O . THR A 1 98 ? -4.798 8.146 -7.051 1.00 87.81 98 THR A O 1
ATOM 733 N N . PRO A 1 99 ? -2.962 6.962 -7.617 1.00 93.31 99 PRO A N 1
ATOM 734 C CA . PRO A 1 99 ? -2.308 8.088 -8.268 1.00 93.31 99 PRO A CA 1
ATOM 735 C C . PRO A 1 99 ? -2.988 8.408 -9.601 1.00 93.31 99 PRO A C 1
ATOM 737 O O . PRO A 1 99 ? -3.564 7.529 -10.244 1.00 93.31 99 PRO A O 1
ATOM 740 N N . SER A 1 100 ? -2.874 9.662 -10.034 1.00 94.56 100 SER A N 1
ATOM 741 C CA . SER A 1 100 ? -3.213 10.042 -11.405 1.00 94.56 100 SER A CA 1
ATOM 742 C C . SER A 1 100 ? -2.357 9.254 -12.405 1.00 94.56 100 SER A C 1
ATOM 744 O O . SER A 1 100 ? -1.196 8.960 -12.092 1.00 94.56 100 SER A O 1
ATOM 746 N N . PRO A 1 101 ? -2.884 8.947 -13.605 1.00 96.62 101 PRO A N 1
ATOM 747 C CA . PRO A 1 101 ? -2.105 8.294 -14.644 1.00 96.62 101 PRO A CA 1
ATOM 748 C C . PRO A 1 101 ? -0.834 9.072 -14.992 1.00 96.62 101 PRO A C 1
ATOM 750 O O . PRO A 1 101 ? -0.865 10.299 -15.125 1.00 96.62 101 PRO A O 1
ATOM 753 N N . ILE A 1 102 ? 0.279 8.359 -15.159 1.00 96.69 102 ILE A N 1
ATOM 754 C CA . ILE A 1 102 ? 1.591 8.957 -15.448 1.00 96.69 102 ILE A CA 1
ATOM 755 C C . ILE A 1 102 ? 2.090 8.693 -16.861 1.00 96.69 102 ILE A C 1
ATOM 757 O O . ILE A 1 102 ? 3.072 9.310 -17.260 1.00 96.69 102 ILE A O 1
ATOM 761 N N . SER A 1 103 ? 1.438 7.804 -17.610 1.00 94.25 103 SER A N 1
ATOM 762 C CA . SER A 1 103 ? 1.881 7.343 -18.929 1.00 94.25 103 SER A CA 1
ATOM 763 C C . SER A 1 103 ? 2.355 8.504 -19.825 1.00 94.25 103 SER A C 1
ATOM 765 O O . SER A 1 103 ? 3.521 8.540 -20.205 1.00 94.25 103 SER A O 1
ATOM 767 N N . MET A 1 104 ? 1.528 9.538 -20.024 1.00 94.50 104 MET A N 1
ATOM 768 C CA . MET A 1 104 ? 1.854 10.714 -20.859 1.00 94.50 104 MET A CA 1
ATOM 769 C C . MET A 1 104 ? 3.048 11.555 -20.368 1.00 94.50 104 MET A C 1
ATOM 771 O O . MET A 1 104 ? 3.584 12.370 -21.111 1.00 94.50 104 MET A O 1
ATOM 775 N N . LYS A 1 105 ? 3.460 11.398 -19.107 1.00 97.00 105 LYS A N 1
ATOM 776 C CA . LYS A 1 105 ? 4.586 12.130 -18.507 1.00 97.00 105 LYS A CA 1
ATOM 777 C C . LYS A 1 105 ? 5.922 11.418 -18.715 1.00 97.00 105 LYS A C 1
ATOM 779 O O . LYS A 1 105 ? 6.969 12.036 -18.531 1.00 97.00 105 LYS A O 1
ATOM 784 N N . LEU A 1 106 ? 5.900 10.137 -19.091 1.00 96.69 106 LEU A N 1
ATOM 785 C CA . LEU A 1 106 ? 7.110 9.328 -19.240 1.00 96.69 106 LEU A CA 1
ATOM 786 C C . LEU A 1 106 ? 7.978 9.785 -20.417 1.00 96.69 106 LEU A C 1
ATOM 788 O O . LEU A 1 106 ? 9.199 9.723 -20.316 1.00 96.69 106 LEU A O 1
ATOM 792 N N . ALA A 1 107 ? 7.370 10.296 -21.493 1.00 94.31 107 ALA A N 1
ATOM 793 C CA . ALA A 1 107 ? 8.090 10.779 -22.674 1.00 94.31 107 ALA A CA 1
ATOM 794 C C . ALA A 1 107 ? 9.064 11.935 -22.367 1.00 94.31 107 ALA A C 1
ATOM 796 O O . ALA A 1 107 ? 10.060 12.110 -23.063 1.00 94.31 107 ALA A O 1
ATOM 797 N N . THR A 1 108 ? 8.798 12.713 -21.312 1.00 95.94 108 THR A N 1
ATOM 798 C CA . THR A 1 108 ? 9.635 13.844 -20.872 1.00 95.94 108 THR A CA 1
ATOM 799 C C . THR A 1 108 ? 10.357 13.575 -19.550 1.00 95.94 108 THR A C 1
ATOM 801 O O . THR A 1 108 ? 10.839 14.509 -18.910 1.00 95.94 108 THR A O 1
ATOM 804 N N . ALA A 1 109 ? 10.377 12.323 -19.090 1.00 97.69 109 ALA A N 1
ATOM 805 C CA . ALA A 1 109 ? 10.980 11.956 -17.819 1.00 97.69 109 ALA A CA 1
ATOM 806 C C . ALA A 1 109 ? 12.513 12.070 -17.849 1.00 97.69 109 ALA A C 1
ATOM 808 O O . ALA A 1 109 ? 13.167 11.852 -18.868 1.00 97.69 109 ALA A O 1
ATOM 809 N N . ASP A 1 110 ? 13.097 12.359 -16.690 1.00 98.31 110 ASP A N 1
ATOM 810 C CA . ASP A 1 110 ? 14.542 12.424 -16.492 1.00 98.31 110 ASP A CA 1
ATOM 811 C C . ASP A 1 110 ? 15.057 11.050 -16.038 1.00 98.31 110 ASP A C 1
ATOM 813 O O . ASP A 1 110 ? 15.002 10.688 -14.857 1.00 98.31 110 ASP A O 1
ATOM 817 N N . ILE A 1 111 ? 15.535 10.262 -17.005 1.00 98.00 111 ILE A N 1
ATOM 818 C CA . ILE A 1 111 ? 16.010 8.885 -16.797 1.00 98.00 111 ILE A CA 1
ATOM 819 C C . ILE A 1 111 ? 17.181 8.842 -15.807 1.00 98.00 111 ILE A C 1
ATOM 821 O O . ILE A 1 111 ? 17.273 7.922 -14.994 1.00 98.00 111 ILE A O 1
ATOM 825 N N . GLU A 1 112 ? 18.059 9.845 -15.824 1.00 98.44 112 GLU A N 1
ATOM 826 C CA . GLU A 1 112 ? 19.250 9.873 -14.974 1.00 98.44 112 GLU A CA 1
ATOM 827 C C . GLU A 1 112 ? 18.896 10.172 -13.509 1.00 98.44 112 GLU A C 1
ATOM 829 O O . GLU A 1 112 ? 19.412 9.533 -12.580 1.00 98.44 112 GLU A O 1
ATOM 834 N N . LYS A 1 113 ? 17.920 11.059 -13.275 1.00 98.56 113 LYS A N 1
ATOM 835 C CA . LYS A 1 113 ? 17.305 11.193 -11.945 1.00 98.56 113 LYS A CA 1
ATOM 836 C C . LYS A 1 113 ? 16.608 9.906 -11.520 1.00 98.56 113 LYS A C 1
ATOM 838 O O . LYS A 1 113 ? 16.738 9.511 -10.363 1.00 98.56 113 LYS A O 1
ATOM 843 N N . GLY A 1 114 ? 15.940 9.220 -12.445 1.00 98.44 114 GLY A N 1
ATOM 844 C CA . GLY A 1 114 ? 15.334 7.911 -12.207 1.00 98.44 114 GLY A CA 1
ATOM 845 C C . GLY A 1 114 ? 16.337 6.867 -11.723 1.00 98.44 114 GLY A C 1
ATOM 846 O O . GLY A 1 114 ? 16.118 6.219 -10.698 1.00 98.44 114 GLY A O 1
ATOM 847 N N . ARG A 1 115 ? 17.484 6.769 -12.401 1.00 98.50 115 ARG A N 1
ATOM 848 C CA . ARG A 1 115 ? 18.613 5.904 -12.027 1.00 98.50 115 ARG A CA 1
ATOM 849 C C . ARG A 1 115 ? 19.162 6.247 -10.640 1.00 98.50 115 ARG A C 1
ATOM 851 O O . ARG A 1 115 ? 19.461 5.356 -9.839 1.00 98.50 115 ARG A O 1
ATOM 858 N N . THR A 1 116 ? 19.269 7.537 -10.329 1.00 98.19 116 THR A N 1
ATOM 859 C CA . THR A 1 116 ? 19.707 8.021 -9.010 1.00 98.19 116 THR A CA 1
ATOM 860 C C . THR A 1 116 ? 18.718 7.624 -7.909 1.00 98.19 116 THR A C 1
ATOM 862 O O . THR A 1 116 ? 19.123 7.071 -6.882 1.00 98.19 116 THR A O 1
ATOM 865 N N . SER A 1 117 ? 17.416 7.824 -8.132 1.00 96.94 117 SER A N 1
ATOM 866 C CA . SER A 1 117 ? 16.359 7.379 -7.216 1.00 96.94 117 SER A CA 1
ATOM 867 C C . SER A 1 117 ? 16.360 5.864 -7.035 1.00 96.94 117 SER A C 1
ATOM 869 O O . SER A 1 117 ? 16.310 5.396 -5.899 1.00 96.94 117 SER A O 1
ATOM 871 N N . PHE A 1 118 ? 16.517 5.092 -8.114 1.00 97.38 118 PHE A N 1
ATOM 872 C CA . PHE A 1 118 ? 16.643 3.635 -8.045 1.00 97.38 118 PHE A CA 1
ATOM 873 C C . PHE A 1 118 ? 17.819 3.208 -7.159 1.00 97.38 118 PHE A C 1
ATOM 875 O O . PHE A 1 118 ? 17.676 2.326 -6.312 1.00 97.38 118 PHE A O 1
ATOM 882 N N . THR A 1 119 ? 18.974 3.856 -7.320 1.00 96.81 119 THR A N 1
ATOM 883 C CA . THR A 1 119 ? 20.189 3.535 -6.559 1.00 96.81 119 THR A CA 1
ATOM 884 C C . THR A 1 119 ? 19.963 3.723 -5.060 1.00 96.81 119 THR A C 1
ATOM 886 O O . THR A 1 119 ? 20.338 2.867 -4.262 1.00 96.81 119 THR A O 1
ATOM 889 N N . ARG A 1 120 ? 19.290 4.812 -4.675 1.00 94.75 120 ARG A N 1
ATOM 890 C CA . ARG A 1 120 ? 18.981 5.117 -3.274 1.00 94.75 120 ARG A CA 1
ATOM 891 C C . ARG A 1 120 ? 17.882 4.230 -2.686 1.00 94.75 120 ARG A C 1
ATOM 893 O O . ARG A 1 120 ? 17.962 3.873 -1.518 1.00 94.75 120 ARG A O 1
ATOM 900 N N . LEU A 1 121 ? 16.837 3.937 -3.457 1.00 93.88 121 LEU A N 1
ATOM 901 C CA . LEU A 1 121 ? 15.605 3.333 -2.939 1.00 93.88 121 LEU A CA 1
ATOM 902 C C . LEU A 1 121 ? 15.531 1.818 -3.134 1.00 93.88 121 LEU A C 1
ATOM 904 O O . LEU A 1 121 ? 14.942 1.120 -2.314 1.00 93.88 121 LEU A O 1
ATOM 908 N N . CYS A 1 122 ? 16.081 1.310 -4.234 1.00 94.44 122 CYS A N 1
ATOM 909 C CA . CYS A 1 122 ? 15.781 -0.031 -4.729 1.00 94.44 122 CYS A CA 1
ATOM 910 C C . CYS A 1 122 ? 17.024 -0.921 -4.856 1.00 94.44 122 CYS A C 1
ATOM 912 O O . CYS A 1 122 ? 16.919 -2.127 -4.638 1.00 94.44 122 CYS A O 1
ATOM 914 N N . ALA A 1 123 ? 18.203 -0.371 -5.169 1.00 94.75 123 ALA A N 1
ATOM 915 C CA . ALA A 1 123 ? 19.396 -1.170 -5.489 1.00 94.75 123 ALA A CA 1
ATOM 916 C C . ALA A 1 123 ? 19.892 -2.070 -4.337 1.00 94.75 123 ALA A C 1
ATOM 918 O O . ALA A 1 123 ? 20.495 -3.123 -4.582 1.00 94.75 123 ALA A O 1
ATOM 919 N N . GLY A 1 124 ? 19.597 -1.701 -3.085 1.00 93.19 124 GLY A N 1
ATOM 920 C CA . GLY A 1 124 ? 19.868 -2.547 -1.918 1.00 93.19 124 GLY A CA 1
ATOM 921 C C . GLY A 1 124 ? 19.048 -3.843 -1.913 1.00 93.19 124 GLY A C 1
ATOM 922 O O . GLY A 1 124 ? 19.563 -4.900 -1.562 1.00 93.19 124 GLY A O 1
ATOM 923 N N . CYS A 1 125 ? 17.798 -3.787 -2.377 1.00 92.50 125 CYS A N 1
ATOM 924 C CA . CYS A 1 125 ? 16.863 -4.915 -2.347 1.00 92.50 125 CYS A CA 1
ATOM 925 C C . CYS A 1 125 ? 16.705 -5.634 -3.690 1.00 92.50 125 CYS A C 1
ATOM 927 O O . CYS A 1 125 ? 16.192 -6.751 -3.709 1.00 92.50 125 CYS A O 1
ATOM 929 N N . HIS A 1 126 ? 17.120 -5.025 -4.803 1.00 94.75 126 HIS A N 1
ATOM 930 C CA . HIS A 1 126 ? 16.823 -5.510 -6.149 1.00 94.75 126 HIS A CA 1
ATOM 931 C C . HIS A 1 126 ? 18.070 -5.586 -7.038 1.00 94.75 126 HIS A C 1
ATOM 933 O O . HIS A 1 126 ? 19.013 -4.804 -6.902 1.00 94.75 126 HIS A O 1
ATOM 939 N N . ASN A 1 127 ? 18.067 -6.550 -7.956 1.00 95.06 127 ASN A N 1
ATOM 940 C CA . ASN A 1 127 ? 18.954 -6.567 -9.121 1.00 95.06 127 ASN A CA 1
ATOM 941 C C . ASN A 1 127 ? 18.216 -6.005 -10.336 1.00 95.06 127 ASN A C 1
ATOM 943 O O . ASN A 1 127 ? 16.985 -5.946 -10.331 1.00 95.06 127 ASN A O 1
ATOM 947 N N . VAL A 1 128 ? 18.976 -5.598 -11.351 1.00 96.75 128 VAL A N 1
ATOM 948 C CA . VAL A 1 128 ? 18.467 -5.047 -12.619 1.00 96.75 128 VAL A CA 1
ATOM 949 C C . VAL A 1 128 ? 19.263 -5.545 -13.821 1.00 96.75 128 VAL A C 1
ATOM 951 O O . VAL A 1 128 ? 19.276 -4.908 -14.859 1.00 96.75 128 VAL A O 1
ATOM 954 N N . GLU A 1 129 ? 19.977 -6.656 -13.688 1.00 95.31 129 GLU A N 1
ATOM 955 C CA . GLU A 1 129 ? 20.741 -7.230 -14.797 1.00 95.31 129 GLU A CA 1
ATOM 956 C C . GLU A 1 129 ? 19.915 -8.326 -15.484 1.00 95.31 129 GLU A C 1
ATOM 958 O O . GLU A 1 129 ? 19.182 -9.034 -14.781 1.00 95.31 129 GLU A O 1
ATOM 963 N N . PRO A 1 130 ? 20.055 -8.538 -16.808 1.00 93.44 130 PRO A N 1
ATOM 964 C CA . PRO A 1 130 ? 19.290 -9.545 -17.550 1.00 93.44 130 PRO A CA 1
ATOM 965 C C . PRO A 1 130 ? 19.311 -10.943 -16.932 1.00 93.44 130 PRO A C 1
ATOM 967 O O . PRO A 1 130 ? 18.303 -11.642 -16.907 1.00 93.44 130 PRO A O 1
ATOM 970 N N . GLN A 1 131 ? 20.461 -11.335 -16.386 1.00 86.81 131 GLN A N 1
ATOM 971 C CA . GLN A 1 131 ? 20.676 -12.634 -15.744 1.00 86.81 131 GLN A CA 1
ATOM 972 C C . GLN A 1 131 ? 20.884 -12.501 -14.230 1.00 86.81 131 GLN A C 1
ATOM 974 O O . GLN A 1 131 ? 21.342 -13.430 -13.566 1.00 86.81 131 GLN A O 1
ATOM 979 N N . GLY A 1 132 ? 20.540 -11.341 -13.666 1.00 87.50 132 GLY A N 1
ATOM 980 C CA . GLY A 1 132 ? 20.636 -11.095 -12.237 1.00 87.50 132 GLY A CA 1
ATOM 981 C C . GLY A 1 132 ? 19.718 -12.034 -11.448 1.00 87.50 132 GLY A C 1
ATOM 982 O O . GLY A 1 132 ? 18.549 -12.233 -11.786 1.00 87.50 132 GLY A O 1
ATOM 983 N N . GLY A 1 133 ? 20.227 -12.598 -10.355 1.00 89.00 133 GLY A N 1
ATOM 984 C CA . GLY A 1 133 ? 19.400 -13.352 -9.411 1.00 89.00 133 GLY A CA 1
ATOM 985 C C . GLY A 1 133 ? 18.401 -12.462 -8.659 1.00 89.00 133 GLY A C 1
ATOM 986 O O . GLY A 1 133 ? 18.387 -11.239 -8.804 1.00 89.00 133 GLY A O 1
ATOM 987 N N . THR A 1 134 ? 17.580 -13.060 -7.801 1.00 90.25 134 THR A N 1
ATOM 988 C CA . THR A 1 134 ? 16.790 -12.322 -6.802 1.00 90.25 134 THR A CA 1
ATOM 989 C C . THR A 1 134 ? 17.669 -11.933 -5.607 1.00 90.25 134 THR A C 1
ATOM 991 O O . THR A 1 134 ? 18.632 -12.633 -5.293 1.00 90.25 134 THR A O 1
ATOM 994 N N . LYS A 1 135 ? 17.343 -10.824 -4.938 1.00 90.62 135 LYS A N 1
ATOM 995 C CA . LYS A 1 135 ? 17.921 -10.415 -3.642 1.00 90.62 135 LYS A CA 1
ATOM 996 C C . LYS A 1 135 ? 16.819 -10.554 -2.577 1.00 90.62 135 LYS A C 1
ATOM 998 O O . LYS A 1 135 ? 16.043 -11.505 -2.636 1.00 90.62 135 LYS A O 1
ATOM 1003 N N . THR A 1 136 ? 16.711 -9.604 -1.645 1.00 90.31 136 THR A N 1
ATOM 1004 C CA . THR A 1 136 ? 15.545 -9.428 -0.767 1.00 90.31 136 THR A CA 1
ATOM 1005 C C . THR A 1 136 ? 14.249 -9.322 -1.577 1.00 90.31 136 THR A C 1
ATOM 1007 O O . THR A 1 136 ? 13.232 -9.893 -1.195 1.00 90.31 136 THR A O 1
ATOM 1010 N N . GLY A 1 137 ? 14.289 -8.622 -2.715 1.00 90.62 137 GLY A N 1
ATOM 1011 C CA . GLY A 1 137 ? 13.191 -8.513 -3.669 1.00 90.62 137 GLY A CA 1
ATOM 1012 C C . GLY A 1 137 ? 13.469 -9.207 -5.012 1.00 90.62 137 GLY A C 1
ATOM 1013 O O . GLY A 1 137 ? 14.589 -9.667 -5.274 1.00 90.62 137 GLY A O 1
ATOM 1014 N N . PRO A 1 138 ? 12.455 -9.263 -5.902 1.00 92.94 138 PRO A N 1
ATOM 1015 C CA . PRO A 1 138 ? 12.618 -9.803 -7.250 1.00 92.94 138 PRO A CA 1
ATOM 1016 C C . PRO A 1 138 ? 13.640 -8.990 -8.056 1.00 92.94 138 PRO A C 1
ATOM 1018 O O . PRO A 1 138 ? 13.808 -7.790 -7.827 1.00 92.94 138 PRO A O 1
ATOM 1021 N N . ASN A 1 139 ? 14.278 -9.619 -9.045 1.00 95.56 139 ASN A N 1
ATOM 1022 C CA . ASN A 1 139 ? 15.017 -8.882 -10.074 1.00 95.56 139 ASN A CA 1
ATOM 1023 C C . ASN A 1 139 ? 14.028 -7.990 -10.842 1.00 95.56 139 ASN A C 1
ATOM 1025 O O . ASN A 1 139 ? 12.937 -8.449 -11.179 1.00 95.56 139 ASN A O 1
ATOM 1029 N N . LEU A 1 140 ? 14.375 -6.733 -11.107 1.00 96.62 140 LEU A N 1
ATOM 1030 C CA . LEU A 1 140 ? 13.530 -5.775 -11.820 1.00 96.62 140 LEU A CA 1
ATOM 1031 C C . LEU A 1 140 ? 13.901 -5.605 -13.302 1.00 96.62 140 LEU A C 1
ATOM 1033 O O . LEU A 1 140 ? 13.284 -4.790 -13.982 1.00 96.62 140 LEU A O 1
ATOM 1037 N N . TRP A 1 141 ? 14.841 -6.392 -13.835 1.00 97.25 141 TRP A N 1
ATOM 1038 C CA . TRP A 1 141 ? 15.039 -6.479 -15.282 1.00 97.25 141 TRP A CA 1
ATOM 1039 C C . TRP A 1 141 ? 13.745 -6.898 -15.982 1.00 97.25 141 TRP A C 1
ATOM 1041 O O . TRP A 1 141 ? 13.074 -7.855 -15.578 1.00 97.25 141 TRP A O 1
ATOM 1051 N N . SER A 1 142 ? 13.410 -6.159 -17.034 1.00 96.12 142 SER A N 1
ATOM 1052 C CA . SER A 1 142 ? 12.171 -6.245 -17.802 1.00 96.12 142 SER A CA 1
ATOM 1053 C C . SER A 1 142 ? 10.913 -6.116 -16.945 1.00 96.12 142 SER A C 1
ATOM 1055 O O . SER A 1 142 ? 9.872 -6.629 -17.330 1.00 96.12 142 SER A O 1
ATOM 1057 N N . VAL A 1 143 ? 10.974 -5.473 -15.766 1.00 96.75 143 VAL A N 1
ATOM 1058 C CA . VAL A 1 143 ? 9.801 -5.403 -14.880 1.00 96.75 143 VAL A CA 1
ATOM 1059 C C . VAL A 1 143 ? 8.618 -4.757 -15.587 1.00 96.75 143 VAL A C 1
ATOM 1061 O O . VAL A 1 143 ? 7.525 -5.291 -15.488 1.00 96.75 143 VAL A O 1
ATOM 1064 N N . VAL A 1 144 ? 8.834 -3.686 -16.354 1.00 95.88 144 VAL A N 1
ATOM 1065 C CA . VAL A 1 144 ? 7.800 -3.099 -17.211 1.00 95.88 144 VAL A CA 1
ATOM 1066 C C . VAL A 1 144 ? 7.488 -4.085 -18.339 1.00 95.88 144 VAL A C 1
ATOM 1068 O O . VAL A 1 144 ? 8.331 -4.337 -19.196 1.00 95.88 144 VAL A O 1
ATOM 1071 N N . GLY A 1 145 ? 6.279 -4.644 -18.335 1.00 94.75 145 GLY A N 1
ATOM 1072 C CA . GLY A 1 145 ? 5.833 -5.633 -19.317 1.00 94.75 145 GLY A CA 1
ATOM 1073 C C . GLY A 1 145 ? 6.062 -7.094 -18.943 1.00 94.75 145 GLY A C 1
ATOM 1074 O O . GLY A 1 145 ? 5.631 -7.968 -19.688 1.00 94.75 145 GLY A O 1
ATOM 1075 N N . ARG A 1 146 ? 6.678 -7.391 -17.795 1.00 95.44 146 ARG A N 1
ATOM 1076 C CA . ARG A 1 146 ? 6.765 -8.766 -17.284 1.00 95.44 146 ARG A CA 1
ATOM 1077 C C . ARG A 1 146 ? 5.522 -9.132 -16.488 1.00 95.44 146 ARG A C 1
ATOM 1079 O O . ARG A 1 146 ? 4.972 -8.291 -15.776 1.00 95.44 146 ARG A O 1
ATOM 1086 N N . ASP A 1 147 ? 5.141 -10.405 -16.544 1.00 96.44 147 ASP A N 1
ATOM 1087 C CA . ASP A 1 147 ? 4.069 -10.971 -15.726 1.00 96.44 147 ASP A CA 1
ATOM 1088 C C . ASP A 1 147 ? 4.246 -10.626 -14.243 1.00 96.44 147 ASP A C 1
ATOM 1090 O O . ASP A 1 147 ? 5.346 -10.721 -13.671 1.00 96.44 147 ASP A O 1
ATOM 1094 N N . LYS A 1 148 ? 3.150 -10.202 -13.615 1.00 96.06 148 LYS A N 1
ATOM 1095 C CA . LYS A 1 148 ? 3.105 -9.906 -12.186 1.00 96.06 148 LYS A CA 1
ATOM 1096 C C . LYS A 1 148 ? 3.324 -11.191 -11.386 1.00 96.06 148 LYS A C 1
ATOM 1098 O O . LYS A 1 148 ? 2.965 -12.278 -11.819 1.00 96.06 148 LYS A O 1
ATOM 1103 N N . ALA A 1 149 ? 3.982 -11.060 -10.233 1.00 93.50 149 ALA A N 1
ATOM 1104 C CA . ALA A 1 149 ? 4.266 -12.170 -9.315 1.00 93.50 149 ALA A CA 1
ATOM 1105 C C . ALA A 1 149 ? 4.881 -13.442 -9.961 1.00 93.50 149 ALA A C 1
ATOM 1107 O O . ALA A 1 149 ? 4.633 -14.558 -9.514 1.00 93.50 149 ALA A O 1
ATOM 1108 N N . SER A 1 150 ? 5.705 -13.290 -11.003 1.00 93.06 150 SER A N 1
ATOM 1109 C CA . SER A 1 150 ? 6.114 -14.406 -11.874 1.00 93.06 150 SER A CA 1
ATOM 1110 C C . SER A 1 150 ? 7.428 -15.104 -11.507 1.00 93.06 150 SER A C 1
ATOM 1112 O O . SER A 1 150 ? 7.760 -16.139 -12.088 1.00 93.06 150 SER A O 1
ATOM 1114 N N . MET A 1 151 ? 8.219 -14.581 -10.562 1.00 91.44 151 MET A N 1
ATOM 1115 C CA . MET A 1 151 ? 9.512 -15.194 -10.240 1.00 91.44 151 MET A CA 1
ATOM 1116 C C . MET A 1 151 ? 9.348 -16.393 -9.302 1.00 91.44 151 MET A C 1
ATOM 1118 O O . MET A 1 151 ? 8.988 -16.248 -8.138 1.00 91.44 151 MET A O 1
ATOM 1122 N N . THR A 1 152 ? 9.724 -17.578 -9.781 1.00 85.00 152 THR A N 1
ATOM 1123 C CA . THR A 1 152 ? 9.524 -18.871 -9.098 1.00 85.00 152 THR A CA 1
ATOM 1124 C C . THR A 1 152 ? 10.231 -19.023 -7.747 1.00 85.00 152 THR A C 1
ATOM 1126 O O . THR A 1 152 ? 9.826 -19.848 -6.934 1.00 85.00 152 THR A O 1
ATOM 1129 N N . LYS A 1 153 ? 11.284 -18.239 -7.478 1.00 84.06 153 LYS A N 1
ATOM 1130 C CA . LYS A 1 153 ? 12.035 -18.258 -6.207 1.00 84.06 153 LYS A CA 1
ATOM 1131 C C . LYS A 1 153 ? 11.619 -17.153 -5.227 1.00 84.06 153 LYS A C 1
ATOM 1133 O O . LYS A 1 153 ? 12.287 -16.966 -4.215 1.00 84.06 153 LYS A O 1
ATOM 1138 N N . MET A 1 154 ? 10.533 -16.429 -5.509 1.00 87.69 154 MET A N 1
ATOM 1139 C CA . MET A 1 154 ? 10.002 -15.378 -4.641 1.00 87.69 154 MET A CA 1
ATOM 1140 C C . MET A 1 154 ? 8.722 -15.826 -3.942 1.00 87.69 154 MET A C 1
ATOM 1142 O O . MET A 1 154 ? 7.867 -16.479 -4.533 1.00 87.69 154 MET A O 1
ATOM 1146 N N . ARG A 1 155 ? 8.567 -15.421 -2.680 1.00 88.00 155 ARG A N 1
ATOM 1147 C CA . ARG A 1 155 ? 7.281 -15.493 -1.982 1.00 88.00 155 ARG A CA 1
ATOM 1148 C C . ARG A 1 155 ? 6.570 -14.157 -2.143 1.00 88.00 155 ARG A C 1
ATOM 1150 O O . ARG A 1 155 ? 7.049 -13.144 -1.641 1.00 88.00 155 ARG A O 1
ATOM 1157 N N . TYR A 1 156 ? 5.455 -14.170 -2.857 1.00 89.62 156 TYR A N 1
ATOM 1158 C CA . TYR A 1 156 ? 4.591 -13.008 -3.033 1.00 89.62 156 TYR A CA 1
ATOM 1159 C C . TYR A 1 156 ? 3.451 -13.029 -2.015 1.00 89.62 156 TYR A C 1
ATOM 1161 O O . TYR A 1 156 ? 3.128 -14.080 -1.462 1.00 89.62 156 TYR A O 1
ATOM 1169 N N . SER A 1 157 ? 2.855 -11.867 -1.753 1.00 87.50 157 SER A N 1
ATOM 1170 C CA . SER A 1 157 ? 1.634 -11.802 -0.953 1.00 87.50 157 SER A CA 1
ATOM 1171 C C . SER A 1 157 ? 0.439 -12.320 -1.747 1.00 87.50 157 SER A C 1
ATOM 1173 O O . SER A 1 157 ? 0.409 -12.172 -2.968 1.00 87.50 157 SER A O 1
ATOM 1175 N N . ASP A 1 158 ? -0.572 -12.846 -1.054 1.00 85.94 158 ASP A N 1
ATOM 1176 C CA . ASP A 1 158 ? -1.825 -13.295 -1.681 1.00 85.94 158 ASP A CA 1
ATOM 1177 C C . ASP A 1 158 ? -2.459 -12.184 -2.529 1.00 85.94 158 ASP A C 1
ATOM 1179 O O . ASP A 1 158 ? -2.938 -12.428 -3.633 1.00 85.94 158 ASP A O 1
ATOM 1183 N N . THR A 1 159 ? -2.376 -10.933 -2.061 1.00 86.19 159 THR A N 1
ATOM 1184 C CA . THR A 1 159 ? -2.850 -9.773 -2.824 1.00 86.19 159 THR A CA 1
ATOM 1185 C C . THR A 1 159 ? -2.111 -9.627 -4.145 1.00 86.19 159 THR A C 1
ATOM 1187 O O . THR A 1 159 ? -2.754 -9.449 -5.171 1.00 86.19 159 THR A O 1
ATOM 1190 N N . LEU A 1 160 ? -0.774 -9.679 -4.136 1.00 90.31 160 LEU A N 1
ATOM 1191 C CA . LEU A 1 160 ? 0.011 -9.485 -5.353 1.00 90.31 160 LEU A CA 1
ATOM 1192 C C . LEU A 1 160 ? -0.111 -10.682 -6.306 1.00 90.31 160 LEU A C 1
ATOM 1194 O O . LEU A 1 160 ? -0.079 -10.488 -7.514 1.00 90.31 160 LEU A O 1
ATOM 1198 N N . LEU A 1 161 ? -0.297 -11.895 -5.775 1.00 91.56 161 LEU A N 1
ATOM 1199 C CA . LEU A 1 161 ? -0.632 -13.086 -6.564 1.00 91.56 161 LEU A CA 1
ATOM 1200 C C . LEU A 1 161 ? -1.991 -12.957 -7.263 1.00 91.56 161 LEU A C 1
ATOM 1202 O O . LEU A 1 161 ? -2.171 -13.509 -8.341 1.00 91.56 161 LEU A O 1
ATOM 1206 N N . GLY A 1 162 ? -2.928 -12.212 -6.672 1.00 91.06 162 GLY A N 1
ATOM 1207 C CA . GLY A 1 162 ? -4.210 -11.885 -7.293 1.00 91.06 162 GLY A CA 1
ATOM 1208 C C . GLY A 1 162 ? -4.143 -10.778 -8.351 1.00 91.06 162 GLY A C 1
ATOM 1209 O O . GLY A 1 162 ? -5.157 -10.500 -8.988 1.00 91.06 162 GLY A O 1
ATOM 1210 N N . TRP A 1 163 ? -2.997 -10.110 -8.544 1.00 91.88 163 TRP A N 1
ATOM 1211 C CA . TRP A 1 163 ? -2.849 -9.142 -9.631 1.00 91.88 163 TRP A CA 1
ATOM 1212 C C . TRP A 1 163 ? -2.497 -9.879 -10.923 1.00 91.88 163 TRP A C 1
ATOM 1214 O O . TRP A 1 163 ? -1.373 -10.344 -11.097 1.00 91.88 163 TRP A O 1
ATOM 1224 N N . GLU A 1 164 ? -3.447 -9.941 -11.849 1.00 92.88 164 GLU A N 1
ATOM 1225 C CA . GLU A 1 164 ? -3.268 -10.625 -13.130 1.00 92.88 164 GLU A CA 1
ATOM 1226 C C . GLU A 1 164 ? -2.527 -9.767 -14.177 1.00 92.88 164 GLU A C 1
ATOM 1228 O O . GLU A 1 164 ? -2.435 -8.532 -14.090 1.00 92.88 164 GLU A O 1
ATOM 1233 N N . GLY A 1 165 ? -2.003 -10.443 -15.203 1.00 96.25 165 GLY A N 1
ATOM 1234 C CA . GLY A 1 165 ? -1.351 -9.836 -16.363 1.00 96.25 165 GLY A CA 1
ATOM 1235 C C . GLY A 1 165 ? 0.070 -9.332 -16.101 1.00 96.25 165 GLY A C 1
ATOM 1236 O O . GLY A 1 165 ? 0.752 -9.754 -15.168 1.00 96.25 165 GLY A O 1
ATOM 1237 N N . VAL A 1 166 ? 0.520 -8.404 -16.946 1.00 96.62 166 VAL A N 1
ATOM 1238 C CA . VAL A 1 166 ? 1.870 -7.821 -16.897 1.00 96.62 166 VAL A CA 1
ATOM 1239 C C . VAL A 1 166 ? 1.907 -6.541 -16.073 1.00 96.62 166 VAL A C 1
ATOM 1241 O O . VAL A 1 166 ? 0.896 -5.857 -15.942 1.00 96.62 166 VAL A O 1
ATOM 1244 N N . TRP A 1 167 ? 3.065 -6.182 -15.531 1.00 97.00 167 TRP A N 1
ATOM 1245 C CA . TRP A 1 167 ? 3.292 -4.877 -14.912 1.00 97.00 167 TRP A CA 1
ATOM 1246 C C . TRP A 1 167 ? 3.243 -3.757 -15.956 1.00 97.00 167 TRP A C 1
ATOM 1248 O O . TRP A 1 167 ? 4.166 -3.595 -16.756 1.00 97.00 167 TRP A O 1
ATOM 1258 N N . THR A 1 168 ? 2.180 -2.960 -15.928 1.00 96.31 168 THR A N 1
ATOM 1259 C CA . THR A 1 168 ? 2.073 -1.730 -16.723 1.00 96.31 168 THR A CA 1
ATOM 1260 C C . THR A 1 168 ? 2.738 -0.542 -16.019 1.00 96.31 168 THR A C 1
ATOM 1262 O O . THR A 1 168 ? 3.077 -0.608 -14.833 1.00 96.31 168 THR A O 1
ATOM 1265 N N . TYR A 1 169 ? 2.887 0.582 -16.728 1.00 97.12 169 TYR A N 1
ATOM 1266 C CA . TYR A 1 169 ? 3.314 1.847 -16.118 1.00 97.12 169 TYR A CA 1
ATOM 1267 C C . TYR A 1 169 ? 2.399 2.272 -14.968 1.00 97.12 169 TYR A C 1
ATOM 1269 O O . TYR A 1 169 ? 2.884 2.718 -13.930 1.00 97.12 169 TYR A O 1
ATOM 1277 N N . GLU A 1 170 ? 1.087 2.084 -15.124 1.00 96.25 170 GLU A N 1
ATOM 1278 C CA . GLU A 1 170 ? 0.117 2.475 -14.103 1.00 96.25 170 GLU A CA 1
ATOM 1279 C C . GLU A 1 170 ? 0.069 1.503 -12.926 1.00 96.25 170 GLU A C 1
ATOM 1281 O O . GLU A 1 170 ? -0.090 1.935 -11.783 1.00 96.25 170 GLU A O 1
ATOM 1286 N N . ASP A 1 171 ? 0.304 0.210 -13.161 1.00 95.88 171 ASP A N 1
ATOM 1287 C CA . ASP A 1 171 ? 0.474 -0.753 -12.071 1.00 95.88 171 ASP A CA 1
ATOM 1288 C C . ASP A 1 171 ? 1.686 -0.390 -11.209 1.00 95.88 171 ASP A C 1
ATOM 1290 O O . ASP A 1 171 ? 1.588 -0.371 -9.982 1.00 95.88 171 ASP A O 1
ATOM 1294 N N . LEU A 1 172 ? 2.817 -0.051 -11.839 1.00 96.12 172 LEU A N 1
ATOM 1295 C CA . LEU A 1 172 ? 4.017 0.391 -11.127 1.00 96.12 172 LEU A CA 1
ATOM 1296 C C . LEU A 1 172 ? 3.800 1.733 -10.425 1.00 96.12 172 LEU A C 1
ATOM 1298 O O . LEU A 1 172 ? 4.232 1.885 -9.288 1.00 96.12 172 LEU A O 1
ATOM 1302 N N . ASN A 1 173 ? 3.100 2.682 -11.048 1.00 97.12 173 ASN A N 1
ATOM 1303 C CA . ASN A 1 173 ? 2.737 3.963 -10.437 1.00 97.12 173 ASN A CA 1
ATOM 1304 C C . ASN A 1 173 ? 1.906 3.757 -9.161 1.00 97.12 173 ASN A C 1
ATOM 1306 O O . ASN A 1 173 ? 2.242 4.288 -8.101 1.00 97.12 173 ASN A O 1
ATOM 1310 N N . LYS A 1 174 ? 0.858 2.927 -9.245 1.00 94.56 174 LYS A N 1
ATOM 1311 C CA . LYS A 1 174 ? -0.006 2.570 -8.114 1.00 94.56 174 LYS A CA 1
ATOM 1312 C C . LYS A 1 174 ? 0.758 1.824 -7.025 1.00 94.56 174 LYS A C 1
ATOM 1314 O O . LYS A 1 174 ? 0.603 2.132 -5.844 1.00 94.56 174 LYS A O 1
ATOM 1319 N N . TYR A 1 175 ? 1.569 0.843 -7.407 1.00 93.88 175 TYR A N 1
ATOM 1320 C CA . TYR A 1 175 ? 2.352 0.062 -6.460 1.00 93.88 175 TYR A CA 1
ATOM 1321 C C . TYR A 1 175 ? 3.374 0.941 -5.741 1.00 93.88 175 TYR A C 1
ATOM 1323 O O . TYR A 1 175 ? 3.390 0.973 -4.517 1.00 93.88 175 TYR A O 1
ATOM 1331 N N . LEU A 1 176 ? 4.179 1.707 -6.482 1.00 95.12 176 LEU A N 1
ATOM 1332 C CA . LEU A 1 176 ? 5.253 2.526 -5.923 1.00 95.12 176 LEU A CA 1
ATOM 1333 C C . LEU A 1 176 ? 4.748 3.708 -5.098 1.00 95.12 176 LEU A C 1
ATOM 1335 O O . LEU A 1 176 ? 5.515 4.181 -4.270 1.00 95.12 176 LEU A O 1
ATOM 1339 N N . LEU A 1 177 ? 3.504 4.174 -5.268 1.00 93.81 177 LEU A N 1
ATOM 1340 C CA . LEU A 1 177 ? 2.946 5.252 -4.446 1.00 93.81 177 LEU A CA 1
ATOM 1341 C C . LEU A 1 177 ? 3.015 4.909 -2.948 1.00 93.81 177 LEU A C 1
ATOM 1343 O O . LEU A 1 177 ? 3.666 5.625 -2.191 1.00 93.81 177 LEU A O 1
ATOM 1347 N N . GLU A 1 178 ? 2.389 3.799 -2.545 1.00 89.31 178 GLU A N 1
ATOM 1348 C CA . GLU A 1 178 ? 2.384 3.291 -1.164 1.00 89.31 178 GLU A CA 1
ATOM 1349 C C . GLU A 1 178 ? 2.238 1.748 -1.151 1.00 89.31 178 GLU A C 1
ATOM 1351 O O . GLU A 1 178 ? 1.145 1.234 -0.887 1.00 89.31 178 GLU A O 1
ATOM 1356 N N . PRO A 1 179 ? 3.314 0.976 -1.414 1.00 88.75 179 PRO A N 1
ATOM 1357 C CA . PRO A 1 179 ? 3.239 -0.466 -1.686 1.00 88.75 179 PRO A CA 1
ATOM 1358 C C . PRO A 1 179 ? 2.514 -1.286 -0.615 1.00 88.75 179 PRO A C 1
ATOM 1360 O O . PRO A 1 179 ? 1.676 -2.129 -0.927 1.00 88.75 179 PRO A O 1
ATOM 1363 N N . MET A 1 180 ? 2.791 -1.014 0.666 1.00 81.88 180 MET A N 1
ATOM 1364 C CA . MET A 1 180 ? 2.180 -1.743 1.789 1.00 81.88 180 MET A CA 1
ATOM 1365 C C . MET A 1 180 ? 0.681 -1.458 1.954 1.00 81.88 180 MET A C 1
ATOM 1367 O O . MET A 1 180 ? -0.033 -2.249 2.573 1.00 81.88 180 MET A O 1
ATOM 1371 N N . VAL A 1 181 ? 0.209 -0.324 1.431 1.00 82.25 181 VAL A N 1
ATOM 1372 C CA . VAL A 1 181 ? -1.197 0.087 1.491 1.00 82.25 181 VAL A CA 1
ATOM 1373 C C . VAL A 1 181 ? -1.936 -0.419 0.260 1.00 82.25 181 VAL A C 1
ATOM 1375 O O . VAL A 1 181 ? -2.983 -1.044 0.401 1.00 82.25 181 VAL A O 1
ATOM 1378 N N . THR A 1 182 ? -1.390 -0.195 -0.938 1.00 83.62 182 THR A N 1
ATOM 1379 C CA . THR A 1 182 ? -2.032 -0.588 -2.202 1.00 83.62 182 THR A CA 1
ATOM 1380 C C . THR A 1 182 ? -1.943 -2.085 -2.473 1.00 83.62 182 THR A C 1
ATOM 1382 O O . THR A 1 182 ? -2.797 -2.620 -3.180 1.00 83.62 182 THR A O 1
ATOM 1385 N N . THR A 1 183 ? -0.946 -2.764 -1.895 1.00 82.12 183 THR A N 1
ATOM 1386 C CA . THR A 1 183 ? -0.704 -4.201 -2.078 1.00 82.12 183 THR A CA 1
ATOM 1387 C C . THR A 1 183 ? -0.417 -4.898 -0.739 1.00 82.12 183 THR A C 1
ATOM 1389 O O . THR A 1 183 ? 0.727 -5.225 -0.413 1.00 82.12 183 THR A O 1
ATOM 1392 N N . PRO A 1 184 ? -1.459 -5.148 0.074 1.00 73.38 184 PRO A N 1
ATOM 1393 C CA . PRO A 1 184 ? -1.350 -5.836 1.355 1.00 73.38 184 PRO A CA 1
ATOM 1394 C C . PRO A 1 184 ? -0.483 -7.104 1.351 1.00 73.38 184 PRO A C 1
ATOM 1396 O O . PRO A 1 184 ? -0.579 -7.944 0.453 1.00 73.38 184 PRO A O 1
ATOM 1399 N N . GLY A 1 185 ? 0.327 -7.266 2.404 1.00 73.62 185 GLY A N 1
ATOM 1400 C CA . GLY A 1 185 ? 1.193 -8.435 2.619 1.00 73.62 185 GLY A CA 1
ATOM 1401 C C . GLY A 1 185 ? 2.560 -8.346 1.935 1.00 73.62 185 GLY A C 1
ATOM 1402 O O . GLY A 1 185 ? 3.402 -9.214 2.144 1.00 73.62 185 GLY A O 1
ATOM 1403 N N . VAL A 1 186 ? 2.796 -7.299 1.144 1.00 79.75 186 VAL A N 1
ATOM 1404 C CA . VAL A 1 186 ? 4.137 -6.928 0.695 1.00 79.75 186 VAL A CA 1
ATOM 1405 C C . VAL A 1 186 ? 4.870 -6.247 1.846 1.00 79.75 186 VAL A C 1
ATOM 1407 O O . VAL A 1 186 ? 4.314 -5.373 2.511 1.00 79.75 186 VAL A O 1
ATOM 1410 N N . TYR A 1 187 ? 6.133 -6.616 2.049 1.00 71.69 187 TYR A N 1
ATOM 1411 C CA . TYR A 1 187 ? 7.032 -5.940 2.977 1.00 71.69 187 TYR A CA 1
ATOM 1412 C C . TYR A 1 187 ? 8.083 -5.165 2.185 1.00 71.69 187 TYR A C 1
ATOM 1414 O O . TYR A 1 187 ? 8.826 -5.745 1.396 1.00 71.69 187 TYR A O 1
ATOM 1422 N N . MET A 1 188 ? 8.137 -3.852 2.396 1.00 76.25 188 MET A N 1
ATOM 1423 C CA . MET A 1 188 ? 9.197 -2.984 1.887 1.00 76.25 188 MET A CA 1
ATOM 1424 C C . MET A 1 188 ? 9.714 -2.128 3.038 1.00 76.25 188 MET A C 1
ATOM 1426 O O . MET A 1 188 ? 8.925 -1.557 3.786 1.00 76.25 188 MET A O 1
ATOM 1430 N N . GLU A 1 189 ? 11.038 -2.037 3.172 1.00 67.50 189 GLU A N 1
ATOM 1431 C CA . GLU A 1 189 ? 11.679 -1.162 4.166 1.00 67.50 189 GLU A CA 1
ATOM 1432 C C . GLU A 1 189 ? 11.361 0.316 3.901 1.00 67.50 189 GLU A C 1
ATOM 1434 O O . GLU A 1 189 ? 11.262 1.120 4.827 1.00 67.50 189 GLU A O 1
ATOM 1439 N N . MET A 1 190 ? 11.143 0.661 2.629 1.00 75.06 190 MET A N 1
ATOM 1440 C CA . MET A 1 190 ? 10.769 2.001 2.195 1.00 75.06 190 MET A CA 1
ATOM 1441 C C . MET A 1 190 ? 9.244 2.147 2.085 1.00 75.06 190 MET A C 1
ATOM 1443 O O . MET A 1 190 ? 8.568 1.230 1.614 1.00 75.06 190 MET A O 1
ATOM 1447 N N . PRO A 1 191 ? 8.681 3.319 2.441 1.00 76.81 191 PRO A N 1
ATOM 1448 C CA . PRO A 1 191 ? 7.235 3.551 2.427 1.00 76.81 191 PRO A CA 1
ATOM 1449 C C . PRO A 1 191 ? 6.620 3.634 1.018 1.00 76.81 191 PRO A C 1
ATOM 1451 O O . PRO A 1 191 ? 5.400 3.709 0.907 1.00 76.81 191 PRO A O 1
ATOM 1454 N N . GLY A 1 192 ? 7.443 3.634 -0.033 1.00 89.75 192 GLY A N 1
ATOM 1455 C CA . GLY A 1 192 ? 7.068 3.956 -1.407 1.00 89.75 192 GLY A CA 1
ATOM 1456 C C . GLY A 1 192 ? 7.816 5.191 -1.908 1.00 89.75 192 GLY A C 1
ATOM 1457 O O . GLY A 1 192 ? 8.816 5.613 -1.325 1.00 89.75 192 GLY A O 1
ATOM 1458 N N . VAL A 1 193 ? 7.313 5.769 -2.991 1.00 94.81 193 VAL A N 1
ATOM 1459 C CA . VAL A 1 193 ? 7.820 6.958 -3.675 1.00 94.81 193 VAL A CA 1
ATOM 1460 C C . VAL A 1 193 ? 6.626 7.907 -3.833 1.00 94.81 193 VAL A C 1
ATOM 1462 O O . VAL A 1 193 ? 5.919 7.849 -4.833 1.00 94.81 193 VAL A O 1
ATOM 1465 N N . PRO A 1 194 ? 6.294 8.725 -2.823 1.00 92.19 194 PRO A N 1
ATOM 1466 C CA . PRO A 1 194 ? 5.074 9.534 -2.844 1.00 92.19 194 PRO A CA 1
ATOM 1467 C C . PRO A 1 194 ? 5.144 10.727 -3.808 1.00 92.19 194 PRO A C 1
ATOM 1469 O O . PRO A 1 194 ? 4.107 11.145 -4.327 1.00 92.19 194 PRO A O 1
ATOM 1472 N N . ASP A 1 195 ? 6.342 11.240 -4.099 1.00 95.44 195 ASP A N 1
ATOM 1473 C CA . ASP A 1 195 ? 6.530 12.295 -5.095 1.00 95.44 195 ASP A CA 1
ATOM 1474 C C . ASP A 1 195 ? 6.298 11.756 -6.514 1.00 95.44 195 ASP A C 1
ATOM 1476 O O . ASP A 1 195 ? 6.882 10.752 -6.927 1.00 95.44 195 ASP A O 1
ATOM 1480 N N . GLU A 1 196 ? 5.407 12.405 -7.263 1.00 97.31 196 GLU A N 1
ATOM 1481 C CA . GLU A 1 196 ? 5.028 11.945 -8.600 1.00 97.31 196 GLU A CA 1
ATOM 1482 C C . GLU A 1 196 ? 6.166 12.105 -9.610 1.00 97.31 196 GLU A C 1
ATOM 1484 O O . GLU A 1 196 ? 6.381 11.206 -10.419 1.00 97.31 196 GLU A O 1
ATOM 1489 N N . THR A 1 197 ? 6.922 13.204 -9.550 1.00 98.06 197 THR A N 1
ATOM 1490 C CA . THR A 1 197 ? 8.035 13.446 -10.482 1.00 98.06 197 THR A CA 1
ATOM 1491 C C . THR A 1 197 ? 9.122 12.395 -10.285 1.00 98.06 197 THR A C 1
ATOM 1493 O O . THR A 1 197 ? 9.643 11.832 -11.246 1.00 98.06 197 THR A O 1
ATOM 1496 N N . GLU A 1 198 ? 9.429 12.079 -9.029 1.00 98.00 198 GLU A N 1
ATOM 1497 C CA . GLU A 1 198 ? 10.350 11.015 -8.671 1.00 98.00 198 GLU A CA 1
ATOM 1498 C C . GLU A 1 198 ? 9.855 9.643 -9.150 1.00 98.00 198 GLU A C 1
ATOM 1500 O O . GLU A 1 198 ? 10.640 8.900 -9.743 1.00 98.00 198 GLU A O 1
ATOM 1505 N N . ARG A 1 199 ? 8.563 9.316 -8.972 1.00 97.81 199 ARG A N 1
ATOM 1506 C CA . ARG A 1 199 ? 7.981 8.073 -9.518 1.00 97.81 199 ARG A CA 1
ATOM 1507 C C . ARG A 1 199 ? 8.092 7.992 -11.028 1.00 97.81 199 ARG A C 1
ATOM 1509 O O . ARG A 1 199 ? 8.487 6.947 -11.534 1.00 97.81 199 ARG A O 1
ATOM 1516 N N . VAL A 1 200 ? 7.739 9.064 -11.735 1.00 98.50 200 VAL A N 1
ATOM 1517 C CA . VAL A 1 200 ? 7.799 9.140 -13.201 1.00 98.50 200 VAL A CA 1
ATOM 1518 C C . VAL A 1 200 ? 9.220 8.861 -13.679 1.00 98.50 200 VAL A C 1
ATOM 1520 O O . VAL A 1 200 ? 9.423 7.972 -14.503 1.00 98.50 200 VAL A O 1
ATOM 1523 N N . ASN A 1 201 ? 10.210 9.546 -13.104 1.00 98.62 201 ASN A N 1
ATOM 1524 C CA . ASN A 1 201 ? 11.618 9.354 -13.449 1.00 98.62 201 ASN A CA 1
ATOM 1525 C C . ASN A 1 201 ? 12.088 7.925 -13.142 1.00 98.62 201 ASN A C 1
ATOM 1527 O O . ASN A 1 201 ? 12.732 7.291 -13.977 1.00 98.62 201 ASN A O 1
ATOM 1531 N N . LEU A 1 202 ? 11.739 7.390 -11.967 1.00 98.44 202 LEU A N 1
ATOM 1532 C CA . LEU A 1 202 ? 12.088 6.025 -11.573 1.00 98.44 202 LEU A CA 1
ATOM 1533 C C . LEU A 1 202 ? 11.492 4.984 -12.531 1.00 98.44 202 LEU A C 1
ATOM 1535 O O . LEU A 1 202 ? 12.198 4.078 -12.962 1.00 98.44 202 LEU A O 1
ATOM 1539 N N . ILE A 1 203 ? 10.214 5.114 -12.889 1.00 98.31 203 ILE A N 1
ATOM 1540 C CA . ILE A 1 203 ? 9.532 4.188 -13.802 1.00 98.31 203 ILE A CA 1
ATOM 1541 C C . ILE A 1 203 ? 10.090 4.309 -15.225 1.00 98.31 203 ILE A C 1
ATOM 1543 O O . ILE A 1 203 ? 10.277 3.287 -15.884 1.00 98.31 203 ILE A O 1
ATOM 1547 N N . ALA A 1 204 ? 10.430 5.518 -15.681 1.00 98.00 204 ALA A N 1
ATOM 1548 C CA . ALA A 1 204 ? 11.106 5.719 -16.961 1.00 98.00 204 ALA A CA 1
ATOM 1549 C C . ALA A 1 204 ? 12.478 5.028 -16.998 1.00 98.00 204 ALA A C 1
ATOM 1551 O O . ALA A 1 204 ? 12.801 4.364 -17.980 1.00 98.00 204 ALA A O 1
ATOM 1552 N N . TYR A 1 205 ? 13.248 5.091 -15.907 1.00 98.38 205 TYR A N 1
ATOM 1553 C CA . TYR A 1 205 ? 14.483 4.315 -15.776 1.00 98.38 205 TYR A CA 1
ATOM 1554 C C . TYR A 1 205 ? 14.225 2.800 -15.769 1.00 98.38 205 TYR A C 1
ATOM 1556 O O . TYR A 1 205 ? 14.903 2.058 -16.472 1.00 98.38 205 TYR A O 1
ATOM 1564 N N . LEU A 1 206 ? 13.215 2.311 -15.041 1.00 98.12 206 LEU A N 1
ATOM 1565 C CA . LEU A 1 206 ? 12.857 0.885 -15.070 1.00 98.12 206 LEU A CA 1
ATOM 1566 C C . LEU A 1 206 ? 12.461 0.405 -16.475 1.00 98.12 206 LEU A C 1
ATOM 1568 O O . LEU A 1 206 ? 12.725 -0.742 -16.825 1.00 98.12 206 LEU A O 1
ATOM 1572 N N . HIS A 1 207 ? 11.867 1.275 -17.291 1.00 96.81 207 HIS A N 1
ATOM 1573 C CA . HIS A 1 207 ? 11.564 0.982 -18.688 1.00 96.81 207 HIS A CA 1
ATOM 1574 C C . HIS A 1 207 ? 12.822 0.784 -19.547 1.00 96.81 207 HIS A C 1
ATOM 1576 O O . HIS A 1 207 ? 12.804 -0.074 -20.427 1.00 96.81 207 HIS A O 1
ATOM 1582 N N . THR A 1 208 ? 13.930 1.485 -19.268 1.00 96.75 208 THR A N 1
ATOM 1583 C CA . THR A 1 208 ? 15.190 1.278 -20.010 1.00 96.75 208 THR A CA 1
ATOM 1584 C C . THR A 1 208 ? 15.868 -0.054 -19.683 1.00 96.75 208 THR A C 1
ATOM 1586 O O . THR A 1 208 ? 16.811 -0.448 -20.361 1.00 96.75 208 THR A O 1
ATOM 1589 N N . LEU A 1 209 ? 15.427 -0.747 -18.629 1.00 97.25 209 LEU A N 1
ATOM 1590 C CA . LEU A 1 209 ? 15.989 -2.016 -18.169 1.00 97.25 209 LEU A CA 1
ATOM 1591 C C . LEU A 1 209 ? 15.289 -3.206 -18.834 1.00 97.25 209 LEU A C 1
ATOM 1593 O O . LEU A 1 209 ? 14.670 -4.024 -18.158 1.00 97.25 209 LEU A O 1
ATOM 1597 N N . SER A 1 210 ? 15.341 -3.289 -20.160 1.00 95.38 210 SER A N 1
ATOM 1598 C CA . SER A 1 210 ? 14.728 -4.368 -20.940 1.00 95.38 210 SER A CA 1
ATOM 1599 C C . SER A 1 210 ? 15.419 -4.514 -22.294 1.00 95.38 210 SER A C 1
ATOM 1601 O O . SER A 1 210 ? 15.766 -3.515 -22.918 1.00 95.38 210 SER A O 1
ATOM 1603 N N . ASP A 1 211 ? 15.543 -5.747 -22.794 1.00 93.00 211 ASP A N 1
ATOM 1604 C CA . ASP A 1 211 ? 15.986 -6.004 -24.176 1.00 93.00 211 ASP A CA 1
ATOM 1605 C C . ASP A 1 211 ? 14.894 -5.663 -25.207 1.00 93.00 211 ASP A C 1
ATOM 1607 O O . ASP A 1 211 ? 15.164 -5.503 -26.397 1.00 93.00 211 ASP A O 1
ATOM 1611 N N . LYS A 1 212 ? 13.636 -5.592 -24.757 1.00 92.19 212 LYS A N 1
ATOM 1612 C CA . LYS A 1 212 ? 12.448 -5.304 -25.570 1.00 92.19 212 LYS A CA 1
ATOM 1613 C C . LYS A 1 212 ? 11.532 -4.352 -24.798 1.00 92.19 212 LYS A C 1
ATOM 1615 O O . LYS A 1 212 ? 10.512 -4.788 -24.259 1.00 92.19 212 LYS A O 1
ATOM 1620 N N . PRO A 1 213 ? 11.916 -3.076 -24.652 1.00 90.62 213 PRO A N 1
ATOM 1621 C CA . PRO A 1 213 ? 11.129 -2.128 -23.878 1.00 90.62 213 PRO A CA 1
ATOM 1622 C C . PRO A 1 213 ? 9.756 -1.897 -24.529 1.00 90.62 213 PRO A C 1
ATOM 1624 O O . PRO A 1 213 ? 9.658 -1.734 -25.746 1.00 90.62 213 PRO A O 1
ATOM 1627 N N . ILE A 1 214 ? 8.690 -1.869 -23.718 1.00 88.88 214 ILE A N 1
ATOM 1628 C CA . ILE A 1 214 ? 7.358 -1.420 -24.164 1.00 88.88 214 ILE A CA 1
ATOM 1629 C C . ILE A 1 214 ? 7.483 0.032 -24.638 1.00 88.88 214 ILE A C 1
ATOM 1631 O O . ILE A 1 214 ? 8.060 0.810 -23.888 1.00 88.88 214 ILE A O 1
ATOM 1635 N N . PRO A 1 215 ? 6.964 0.427 -25.814 1.00 89.69 215 PRO A N 1
ATOM 1636 C CA . PRO A 1 215 ? 7.049 1.811 -26.272 1.00 89.69 215 PRO A CA 1
ATOM 1637 C C . PRO A 1 215 ? 6.494 2.798 -25.243 1.00 89.69 215 PRO A C 1
ATOM 1639 O O . PRO A 1 215 ? 5.438 2.558 -24.652 1.00 89.69 215 PRO A O 1
ATOM 1642 N N . LEU A 1 216 ? 7.198 3.917 -25.055 1.00 89.19 216 LEU A N 1
ATOM 1643 C CA . LEU A 1 216 ? 6.632 5.038 -24.317 1.00 89.19 216 LEU A CA 1
ATOM 1644 C C . LEU A 1 216 ? 5.414 5.590 -25.089 1.00 89.19 216 LEU A C 1
ATOM 1646 O O . LEU A 1 216 ? 5.439 5.586 -26.323 1.00 89.19 216 LEU A O 1
ATOM 1650 N N . PRO A 1 217 ? 4.355 5.997 -24.373 1.00 81.56 217 PRO A N 1
ATOM 1651 C CA . PRO A 1 217 ? 3.140 6.566 -24.955 1.00 81.56 217 PRO A CA 1
A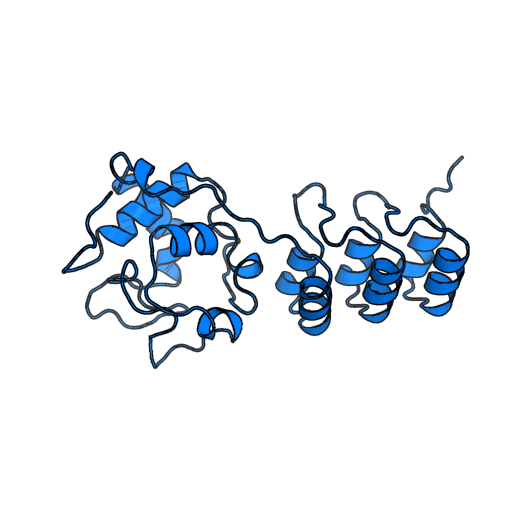TOM 1652 C C . PRO A 1 217 ? 3.358 7.953 -25.570 1.00 81.56 217 PRO A C 1
ATOM 1654 O O . PRO A 1 217 ? 4.346 8.632 -25.201 1.00 81.56 217 PRO A O 1
#

Sequence (217 aa):
PTPLLGPALMPALAKRRIDLIKLLLDGGANPNSKRSRENAIHIAVNLGCLDCVRALVEAGADVNAKTKDGKTPLHLAKFKGLREIADYLMSHGVILPTPSPISMKLATADIEKGRTSFTRLCAGCHNVEPQGGTKTGPNLWSVVGRDKASMTKMRYSDTLLGWEGVWTYEDLNKYLLEPMVTTPGVYMEMPGVPDETERVNLIAYLHTLSDKPIPLP

pLDDT: mean 90.79, std 9.89, range [38.44, 98.62]

Secondary structure (DSSP, 8-state):
---TT-STHHHHHHTT-HHHHHHHHHTT--TT-EETTEEHHHHHHHTT-HHHHHHHHHTT--TT---TT---HHHHHHHTT-HHHHHHHHTTT-----PPP-GGGGGG--HHHHHHHHHHHTTTT---STT----SS---TT-TTSBTT--TT----HHHHT--SB--HHHHHHHHHSHHHHSTT---SS-----HHHHHHHHHHHHHS-SSPPPP-

Radius of gyration: 20.87 Å; chains: 1; bounding box: 46×42×57 Å

Foldseek 3Di:
DQDLQWDPLNVCLLVVVLVVNLVCLVVVNQLQTDHPFDGQLLSCLLVLPQ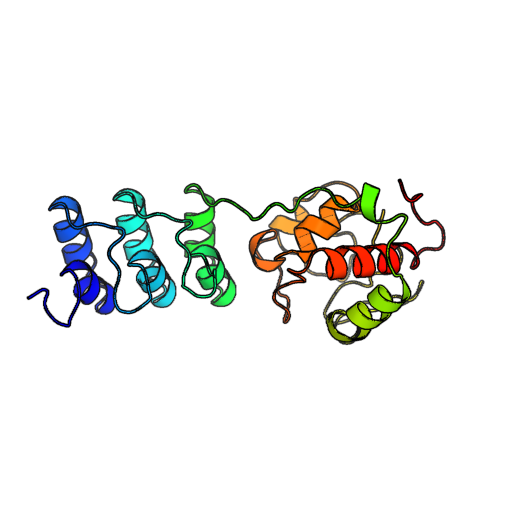SSNVSSLVSPHDQCDQTPVGDGSLNSCLVVVSVVNNVVSVVRDDDQDADDDCLVVLVVADQVLLVVLCVVFPPVQEALAPPDCGGVHYHLQPQAQAFFPPDPPDDADPQSVPDGGGDHLRNQVSCQLAVCRSRPPDDGPDRGDNDPSNSSNNSSNSQVSYPDRDDRD